Protein AF-A0A7S1MW41-F1 (afdb_monomer_lite)

Sequence (234 aa):
ADAANNILYVETGTGRAFKRKRKDKDGEKAMPTERVSDTERNLKSSLDLMASLTASSFIFCQGMLGGISLLLFYLQVDQDDRAFMRSYSPIAARGQKAFVFLSTVSMVAAFDKWSKDQMAGWHLRGGYLQVLDMGIILMYTLCFIFTLMCVPLEDVMHSSHLRVREWYRWELSDDFQARYATWSVFHALRCVFGILGWVLSAWETRNYLHNAPNKPLHDVYEKLFGKGVEKEAP

Structure (mmCIF, N/CA/C/O backbone):
data_AF-A0A7S1MW41-F1
#
_entry.id   AF-A0A7S1MW41-F1
#
loop_
_atom_site.group_PDB
_atom_site.id
_atom_site.type_symbol
_atom_site.label_atom_id
_atom_site.label_alt_id
_atom_site.label_comp_id
_atom_site.label_asym_id
_atom_site.label_entity_id
_atom_site.label_seq_id
_atom_site.pdbx_PDB_ins_code
_atom_site.Cartn_x
_atom_site.Cartn_y
_atom_site.Cartn_z
_atom_site.occupancy
_atom_site.B_iso_or_equiv
_atom_site.auth_seq_id
_atom_site.auth_comp_id
_atom_site.auth_asym_id
_atom_site.auth_atom_id
_atom_site.pdbx_PDB_model_num
ATOM 1 N N . ALA A 1 1 ? 31.819 -4.782 -61.985 1.00 43.84 1 ALA A N 1
ATOM 2 C CA . ALA A 1 1 ? 32.649 -5.791 -61.300 1.00 43.84 1 ALA A CA 1
ATOM 3 C C . ALA A 1 1 ? 32.313 -5.684 -59.825 1.00 43.84 1 ALA A C 1
ATOM 5 O O . ALA A 1 1 ? 32.871 -4.844 -59.131 1.00 43.84 1 ALA A O 1
ATOM 6 N N . ASP A 1 2 ? 31.294 -6.434 -59.412 1.00 43.41 2 ASP A N 1
ATOM 7 C CA . ASP A 1 2 ? 30.676 -6.325 -58.093 1.00 43.41 2 ASP A CA 1
ATOM 8 C C . ASP A 1 2 ? 31.525 -7.049 -57.050 1.00 43.41 2 ASP A C 1
ATOM 10 O O . ASP A 1 2 ? 31.732 -8.262 -57.120 1.00 43.41 2 ASP A O 1
ATOM 14 N N . ALA A 1 3 ? 32.043 -6.290 -56.085 1.00 45.84 3 ALA A N 1
ATOM 15 C CA . ALA A 1 3 ? 32.756 -6.837 -54.945 1.00 45.84 3 ALA A CA 1
ATOM 16 C C . ALA A 1 3 ? 31.746 -7.476 -53.981 1.00 45.84 3 ALA A C 1
ATOM 18 O O . ALA A 1 3 ? 31.045 -6.799 -53.228 1.00 45.84 3 ALA A O 1
ATOM 19 N N . ALA A 1 4 ? 31.660 -8.804 -54.027 1.00 47.50 4 ALA A N 1
ATOM 20 C CA . ALA A 1 4 ? 30.877 -9.606 -53.101 1.00 47.50 4 ALA A CA 1
ATOM 21 C C . ALA A 1 4 ? 31.377 -9.407 -51.656 1.00 47.50 4 ALA A C 1
ATOM 23 O O . ALA A 1 4 ? 32.493 -9.794 -51.302 1.00 47.50 4 ALA A O 1
ATOM 24 N N . ASN A 1 5 ? 30.530 -8.817 -50.809 1.00 46.19 5 ASN A N 1
ATOM 25 C CA . ASN A 1 5 ? 30.753 -8.708 -49.369 1.00 46.19 5 ASN A CA 1
ATOM 26 C C . ASN A 1 5 ? 30.671 -10.101 -48.721 1.00 46.19 5 ASN A C 1
ATOM 28 O O . ASN A 1 5 ? 29.596 -10.575 -48.354 1.00 46.19 5 ASN A O 1
ATOM 32 N N . ASN A 1 6 ? 31.819 -10.760 -48.568 1.00 43.44 6 ASN A N 1
ATOM 33 C CA . ASN A 1 6 ? 31.929 -12.035 -47.864 1.00 43.44 6 ASN A CA 1
ATOM 34 C C . ASN A 1 6 ? 31.758 -11.831 -46.352 1.00 43.44 6 ASN A C 1
ATOM 36 O O . ASN A 1 6 ? 32.688 -11.450 -45.640 1.00 43.44 6 ASN A O 1
ATOM 40 N N . ILE A 1 7 ? 30.558 -12.113 -45.847 1.00 50.09 7 ILE A N 1
ATOM 41 C CA . ILE A 1 7 ? 30.275 -12.173 -44.410 1.00 50.09 7 ILE A CA 1
ATOM 42 C C . ILE A 1 7 ? 30.656 -13.574 -43.920 1.00 50.09 7 ILE A C 1
ATOM 44 O O . ILE A 1 7 ? 29.939 -14.541 -44.162 1.00 50.09 7 ILE A O 1
ATOM 48 N N . LEU A 1 8 ? 31.796 -13.687 -43.235 1.00 48.56 8 LEU A N 1
ATOM 49 C CA . LEU A 1 8 ? 32.256 -14.948 -42.654 1.00 48.56 8 LEU A CA 1
ATOM 50 C C . LEU A 1 8 ? 31.623 -15.145 -41.267 1.00 48.56 8 LEU A C 1
ATOM 52 O O . LEU A 1 8 ? 31.863 -14.358 -40.349 1.00 48.56 8 LEU A O 1
ATOM 56 N N . TYR A 1 9 ? 30.829 -16.200 -41.103 1.00 44.34 9 TYR A N 1
ATOM 57 C CA . TYR A 1 9 ? 30.323 -16.628 -39.799 1.00 44.34 9 TYR A CA 1
ATOM 58 C C . TYR A 1 9 ? 31.307 -17.639 -39.207 1.00 44.34 9 TYR A C 1
ATOM 60 O O . TYR A 1 9 ? 31.596 -18.657 -39.827 1.00 44.34 9 TYR A O 1
ATOM 68 N N . VAL A 1 10 ? 31.854 -17.338 -38.027 1.00 50.22 10 VAL A N 1
ATOM 69 C CA . VAL A 1 10 ? 32.764 -18.238 -37.305 1.00 50.22 10 VAL A CA 1
ATOM 70 C C . VAL A 1 10 ? 32.006 -18.838 -36.132 1.00 50.22 10 VAL A C 1
ATOM 72 O O . VAL A 1 10 ? 31.523 -18.115 -35.260 1.00 50.22 10 VAL A O 1
ATOM 75 N N . GLU A 1 11 ? 31.904 -20.160 -36.127 1.00 44.50 11 GLU A N 1
ATOM 76 C CA . GLU A 1 11 ? 31.282 -20.932 -35.062 1.00 44.50 11 GLU A CA 1
ATOM 77 C C . GLU A 1 11 ? 32.343 -21.248 -33.998 1.00 44.50 11 GLU A C 1
ATOM 79 O O . GLU A 1 11 ? 33.267 -22.028 -34.220 1.00 44.50 11 GLU A O 1
ATOM 84 N N . THR A 1 12 ? 32.271 -20.597 -32.838 1.00 50.03 12 THR A N 1
ATOM 85 C CA . THR A 1 12 ? 33.074 -20.996 -31.674 1.00 50.03 12 THR A CA 1
ATOM 86 C C . THR A 1 12 ? 32.340 -22.115 -30.944 1.00 50.03 12 THR A C 1
ATOM 88 O O . THR A 1 12 ? 31.276 -21.884 -30.372 1.00 50.03 12 THR A O 1
ATOM 91 N N . GLY A 1 13 ? 32.909 -23.323 -30.995 1.00 43.69 13 GLY A N 1
ATOM 92 C CA . GLY A 1 13 ? 32.331 -24.601 -30.554 1.00 43.69 13 GLY A CA 1
ATOM 93 C C . GLY A 1 13 ? 32.089 -24.780 -29.050 1.00 43.69 13 GLY A C 1
ATOM 94 O O . GLY A 1 13 ? 32.385 -25.836 -28.505 1.00 43.69 13 GLY A O 1
ATOM 95 N N . THR A 1 14 ? 31.533 -23.784 -28.362 1.00 48.31 14 THR A N 1
ATOM 96 C CA . THR A 1 14 ? 31.099 -23.894 -26.961 1.00 48.31 14 THR A CA 1
ATOM 97 C C . THR A 1 14 ? 29.747 -23.217 -26.734 1.00 48.31 14 THR A C 1
ATOM 99 O O . THR A 1 14 ? 29.608 -22.337 -25.894 1.00 48.31 14 THR A O 1
ATOM 102 N N . GLY A 1 15 ? 28.722 -23.626 -27.491 1.00 52.31 15 GLY A N 1
ATOM 103 C CA . GLY A 1 15 ? 27.304 -23.551 -27.092 1.00 52.31 15 GLY A CA 1
ATOM 104 C C . GLY A 1 15 ? 26.726 -22.201 -26.633 1.00 52.31 15 GLY A C 1
ATOM 105 O O . GLY A 1 15 ? 25.650 -22.186 -26.037 1.00 52.31 15 GLY A O 1
ATOM 106 N N . ARG A 1 16 ? 27.393 -21.063 -26.859 1.00 49.12 16 ARG A N 1
ATOM 107 C CA . ARG A 1 16 ? 26.919 -19.735 -26.448 1.00 49.12 16 ARG A CA 1
ATOM 108 C C . ARG A 1 16 ? 27.241 -18.687 -27.514 1.00 49.12 16 ARG A C 1
ATOM 110 O O . ARG A 1 16 ? 28.391 -18.315 -27.693 1.00 49.12 16 ARG A O 1
ATOM 117 N N . ALA A 1 17 ? 26.165 -18.210 -28.147 1.00 48.75 17 ALA A N 1
ATOM 118 C CA . ALA A 1 17 ? 26.004 -16.995 -28.954 1.00 48.75 17 ALA A CA 1
ATOM 119 C C . ALA A 1 17 ? 26.993 -16.742 -30.118 1.00 48.75 17 ALA A C 1
ATOM 121 O O . ALA A 1 17 ? 28.182 -16.498 -29.934 1.00 48.75 17 ALA A O 1
ATOM 122 N N . PHE A 1 18 ? 26.440 -16.657 -31.334 1.00 48.50 18 PHE A N 1
ATOM 123 C CA . PHE A 1 18 ? 27.131 -16.192 -32.539 1.00 48.50 18 PHE A CA 1
ATOM 124 C C . PHE A 1 18 ? 27.652 -14.756 -32.360 1.00 48.50 18 PHE A C 1
ATOM 126 O O . PHE A 1 18 ? 26.870 -13.806 -32.300 1.00 48.50 18 PHE A O 1
ATOM 133 N N . LYS A 1 19 ? 28.978 -14.570 -32.322 1.00 52.62 19 LYS A N 1
ATOM 134 C CA . LYS A 1 19 ? 29.601 -13.241 -32.420 1.00 52.62 19 LYS A CA 1
ATOM 135 C C . LYS A 1 19 ? 29.971 -12.949 -33.871 1.00 52.62 19 LYS A C 1
ATOM 137 O O . LYS A 1 19 ? 30.900 -13.528 -34.426 1.00 52.62 19 LYS A O 1
ATOM 142 N N . ARG A 1 20 ? 29.249 -12.007 -34.478 1.00 48.91 20 ARG A N 1
ATOM 143 C CA . ARG A 1 20 ? 29.525 -11.484 -35.821 1.00 48.91 20 ARG A CA 1
ATOM 144 C C . ARG A 1 20 ? 30.810 -10.645 -35.765 1.00 48.91 20 ARG A C 1
ATOM 146 O O . ARG A 1 20 ? 30.793 -9.543 -35.227 1.00 48.91 20 ARG A O 1
ATOM 153 N N . LYS A 1 21 ? 31.932 -11.150 -36.286 1.00 47.41 21 LYS A N 1
ATOM 154 C CA . LYS A 1 21 ? 33.141 -10.337 -36.507 1.00 47.41 21 LYS A CA 1
ATOM 155 C C . LYS A 1 21 ? 33.136 -9.829 -37.945 1.00 47.41 21 LYS A C 1
ATOM 157 O O . LYS A 1 21 ? 33.365 -10.602 -38.871 1.00 47.41 21 LYS A O 1
ATOM 162 N N . ARG A 1 22 ? 32.879 -8.533 -38.129 1.00 48.97 22 ARG A N 1
ATOM 163 C CA . ARG A 1 22 ? 33.129 -7.849 -39.403 1.00 48.97 22 ARG A CA 1
ATOM 164 C C . ARG A 1 22 ? 34.642 -7.673 -39.530 1.00 48.97 22 ARG A C 1
ATOM 166 O O . ARG A 1 22 ? 35.272 -7.120 -38.633 1.00 48.97 22 ARG A O 1
ATOM 173 N N . LYS A 1 23 ? 35.234 -8.246 -40.576 1.00 48.12 23 LYS A N 1
ATOM 174 C CA . LYS A 1 23 ? 36.657 -8.092 -40.878 1.00 48.12 23 LYS A CA 1
ATOM 175 C C . LYS A 1 23 ? 36.774 -6.961 -41.890 1.00 48.12 23 LYS A C 1
ATOM 177 O O . LYS A 1 23 ? 36.835 -7.224 -43.086 1.00 48.12 23 LYS A O 1
ATOM 182 N N . ASP A 1 24 ? 36.747 -5.728 -41.399 1.00 51.47 24 ASP A N 1
ATOM 183 C CA . ASP A 1 24 ? 37.004 -4.560 -42.234 1.00 51.47 24 ASP A CA 1
ATOM 184 C C . ASP A 1 24 ? 38.509 -4.537 -42.529 1.00 51.47 24 ASP A C 1
ATOM 186 O O . ASP A 1 24 ? 39.349 -4.300 -41.659 1.00 51.47 24 ASP A O 1
ATOM 190 N N . LYS A 1 25 ? 38.853 -4.942 -43.753 1.00 54.59 25 LYS A N 1
ATOM 191 C CA . LYS A 1 25 ? 40.143 -4.644 -44.362 1.00 54.59 25 LYS A CA 1
ATOM 192 C C . LYS A 1 25 ? 40.008 -3.254 -44.968 1.00 54.59 25 LYS A C 1
ATOM 194 O O . LYS A 1 25 ? 39.192 -3.089 -45.865 1.00 54.59 25 LYS A O 1
ATOM 199 N N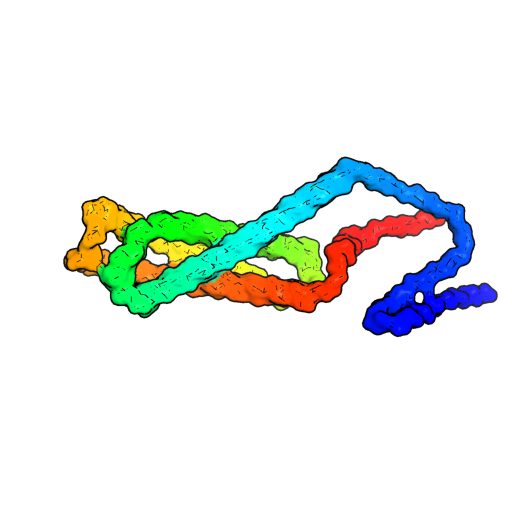 . ASP A 1 26 ? 40.801 -2.331 -44.434 1.00 50.09 26 ASP A N 1
ATOM 200 C CA . ASP A 1 26 ? 41.302 -1.090 -45.039 1.00 50.09 26 ASP A CA 1
ATOM 201 C C . ASP A 1 26 ? 40.991 0.154 -44.196 1.00 50.09 26 ASP A C 1
ATOM 203 O O . ASP A 1 26 ? 39.846 0.466 -43.890 1.00 50.09 26 ASP A O 1
ATOM 207 N N . GLY A 1 27 ? 42.052 0.896 -43.865 1.00 47.91 27 GLY A N 1
ATOM 208 C CA . GLY A 1 27 ? 41.955 2.327 -43.576 1.00 47.91 27 GLY A CA 1
ATOM 209 C C . GLY A 1 27 ? 41.675 2.716 -42.130 1.00 47.91 27 GLY A C 1
ATOM 210 O O . GLY A 1 27 ? 40.653 3.312 -41.814 1.00 47.91 27 GLY A O 1
ATOM 211 N N . GLU A 1 28 ? 42.656 2.465 -41.273 1.00 51.16 28 GLU A N 1
ATOM 212 C CA . GLU A 1 28 ? 42.841 3.053 -39.950 1.00 51.16 28 GLU A CA 1
ATOM 213 C C . GLU A 1 28 ? 42.800 4.599 -40.002 1.00 51.16 28 GLU A C 1
ATOM 215 O O . GLU A 1 28 ? 43.809 5.282 -40.152 1.00 51.16 28 GLU A O 1
ATOM 220 N N . LYS A 1 29 ? 41.606 5.177 -39.867 1.00 50.62 29 LYS A N 1
ATOM 221 C CA . LYS A 1 29 ? 41.420 6.490 -39.242 1.00 50.62 29 LYS A CA 1
ATOM 222 C C . LYS A 1 29 ? 40.634 6.247 -37.969 1.00 50.62 29 LYS A C 1
ATOM 224 O O . LYS A 1 29 ? 39.408 6.190 -37.990 1.00 50.62 29 LYS A O 1
ATOM 229 N N . ALA A 1 30 ? 41.362 6.042 -36.873 1.00 52.84 30 ALA A N 1
ATOM 230 C CA . ALA A 1 30 ? 40.794 5.994 -35.538 1.00 52.84 30 ALA A CA 1
ATOM 231 C C . ALA A 1 30 ? 39.999 7.286 -35.305 1.00 52.84 30 ALA A C 1
ATOM 233 O O . ALA A 1 30 ? 40.566 8.359 -35.096 1.00 52.84 30 ALA A O 1
ATOM 234 N N . MET A 1 31 ? 38.677 7.175 -35.423 1.00 52.72 31 MET A N 1
ATOM 235 C CA . MET A 1 31 ? 37.731 8.216 -35.057 1.00 52.72 31 MET A CA 1
ATOM 236 C C . MET A 1 31 ? 38.047 8.596 -33.602 1.00 52.72 31 MET A C 1
ATOM 238 O O . MET A 1 31 ? 38.173 7.684 -32.774 1.00 52.72 31 MET A O 1
ATOM 242 N N . PRO A 1 32 ? 38.267 9.884 -33.278 1.00 48.09 32 PRO A N 1
ATOM 243 C CA . PRO A 1 32 ? 38.619 10.278 -31.926 1.00 48.09 32 PRO A CA 1
ATOM 244 C C . PRO A 1 32 ? 37.504 9.789 -31.016 1.00 48.09 32 PRO A C 1
ATOM 246 O O . PRO A 1 32 ? 36.357 10.208 -31.141 1.00 48.09 32 PRO A O 1
ATOM 249 N N . THR A 1 33 ? 37.841 8.844 -30.143 1.00 57.72 33 THR A N 1
ATOM 250 C CA . THR A 1 33 ? 36.952 8.403 -29.080 1.00 57.72 33 THR A CA 1
ATOM 251 C C . THR A 1 33 ? 36.760 9.628 -28.206 1.00 57.72 33 THR A C 1
ATOM 253 O O . THR A 1 33 ? 37.658 10.001 -27.448 1.00 57.72 33 THR A O 1
ATOM 256 N N . GLU A 1 34 ? 35.648 10.322 -28.434 1.00 56.53 34 GLU A N 1
ATOM 257 C CA . GLU A 1 34 ? 35.230 11.499 -27.695 1.00 56.53 34 GLU A CA 1
ATOM 258 C C . GLU A 1 34 ? 35.368 11.142 -26.218 1.00 56.53 34 GLU A C 1
ATOM 260 O O . GLU A 1 34 ? 34.770 10.175 -25.733 1.00 56.53 34 GLU A O 1
ATOM 265 N N . ARG A 1 35 ? 36.306 11.811 -25.536 1.00 59.50 35 ARG A N 1
ATOM 266 C CA . ARG A 1 35 ? 36.580 11.568 -24.124 1.00 59.50 35 ARG A CA 1
ATOM 267 C C . ARG A 1 35 ? 35.352 12.051 -23.366 1.00 59.50 35 ARG A C 1
ATOM 269 O O . ARG A 1 35 ? 35.321 13.201 -22.947 1.00 59.50 35 ARG A O 1
ATOM 276 N N . VAL A 1 36 ? 34.354 11.176 -23.228 1.00 63.53 36 VAL A N 1
ATOM 277 C CA . VAL A 1 36 ? 33.249 11.327 -22.279 1.00 63.53 36 VAL A CA 1
ATOM 278 C C . VAL A 1 36 ? 33.895 11.755 -20.973 1.00 63.53 36 VAL A C 1
ATOM 280 O O . VAL A 1 36 ? 34.717 11.013 -20.422 1.00 63.53 36 VAL A O 1
ATOM 283 N N . SER A 1 37 ? 33.611 12.989 -20.569 1.00 79.19 37 SER A N 1
ATOM 284 C CA . SER A 1 37 ? 34.283 13.636 -19.450 1.00 79.19 37 SER A CA 1
ATOM 285 C C . SER A 1 37 ? 34.065 12.787 -18.199 1.00 79.19 37 SER A C 1
ATOM 287 O O . SER A 1 37 ? 32.965 12.273 -17.985 1.00 79.19 37 SER A O 1
ATOM 289 N N . ASP A 1 38 ? 35.085 12.611 -17.356 1.00 83.88 38 ASP A N 1
ATOM 290 C CA . ASP A 1 38 ? 34.958 11.823 -16.120 1.00 83.88 38 ASP A CA 1
ATOM 291 C C . ASP A 1 38 ? 33.796 12.330 -15.241 1.00 83.88 38 ASP A C 1
ATOM 293 O O . ASP A 1 38 ? 33.140 11.551 -14.548 1.00 83.88 38 ASP A O 1
ATOM 297 N N . THR A 1 39 ? 33.457 13.618 -15.358 1.00 84.69 39 THR A N 1
ATOM 298 C CA . THR A 1 39 ? 32.266 14.233 -14.760 1.00 84.69 39 THR A CA 1
ATOM 299 C C . THR A 1 39 ? 30.956 13.590 -15.231 1.00 84.69 39 THR A C 1
ATOM 301 O O . THR A 1 39 ? 30.092 13.305 -14.406 1.00 84.69 39 THR A O 1
ATOM 304 N N . GLU A 1 40 ? 30.798 13.310 -16.528 1.00 84.00 40 GLU A N 1
ATOM 305 C CA . GLU A 1 40 ? 29.590 12.681 -17.089 1.00 84.00 40 GLU A CA 1
ATOM 306 C C . GLU A 1 40 ? 29.457 11.226 -16.636 1.00 84.00 40 GLU A C 1
ATOM 308 O O . GLU A 1 40 ? 28.361 10.767 -16.308 1.00 84.00 40 GLU A O 1
ATOM 313 N N . ARG A 1 41 ? 30.581 10.504 -16.546 1.00 84.94 41 ARG A N 1
ATOM 314 C CA . ARG A 1 41 ? 30.608 9.129 -16.024 1.00 84.94 41 ARG A CA 1
ATOM 315 C C . ARG A 1 41 ? 30.216 9.079 -14.549 1.00 84.94 41 ARG A C 1
ATOM 317 O O . ARG A 1 41 ? 29.403 8.239 -14.164 1.00 84.94 41 ARG A O 1
ATOM 324 N N . ASN A 1 42 ? 30.750 9.995 -13.742 1.00 88.56 42 ASN A N 1
ATOM 325 C CA . ASN A 1 42 ? 30.436 10.091 -12.316 1.00 88.56 42 ASN A CA 1
ATOM 326 C C . ASN A 1 42 ? 28.975 10.493 -12.077 1.00 88.56 42 ASN A C 1
ATOM 328 O O . ASN A 1 42 ? 28.312 9.913 -11.213 1.00 88.56 42 ASN A O 1
ATOM 332 N N . LEU A 1 43 ? 28.452 11.438 -12.866 1.00 89.06 43 LEU A N 1
ATOM 333 C CA . LEU A 1 43 ? 27.046 11.833 -12.810 1.00 89.06 43 LEU A CA 1
ATOM 334 C C . LEU A 1 43 ? 26.127 10.660 -13.165 1.00 89.06 43 LEU A C 1
ATOM 336 O O . LEU A 1 43 ? 25.193 10.372 -12.421 1.00 89.06 43 LEU A O 1
ATOM 340 N N . LYS A 1 44 ? 26.425 9.937 -14.250 1.00 85.06 44 LYS A N 1
ATOM 341 C CA . LYS A 1 44 ? 25.649 8.766 -14.670 1.00 85.06 44 LYS A CA 1
ATOM 342 C C . LYS A 1 44 ? 25.637 7.670 -13.605 1.00 85.06 44 LYS A C 1
ATOM 344 O O . LYS A 1 44 ? 24.568 7.206 -13.232 1.00 85.06 44 LYS A O 1
ATOM 349 N N . SER A 1 45 ? 26.804 7.323 -13.060 1.00 88.06 45 SER A N 1
ATOM 350 C CA . SER A 1 45 ? 26.923 6.337 -11.977 1.00 88.06 45 SER A CA 1
ATOM 351 C C . SER A 1 45 ? 26.093 6.729 -10.748 1.00 88.06 45 SER A C 1
ATOM 353 O O . SER A 1 45 ? 25.405 5.901 -10.152 1.00 88.06 45 SER A O 1
ATOM 355 N N . SER A 1 46 ? 26.098 8.019 -10.401 1.00 89.56 46 SER A N 1
ATOM 356 C CA . SER A 1 46 ? 25.326 8.542 -9.270 1.00 89.56 46 SER A CA 1
ATOM 357 C C . SER A 1 46 ? 23.816 8.465 -9.521 1.00 89.56 46 SER A C 1
ATOM 359 O O . SER A 1 46 ? 23.063 8.078 -8.628 1.00 89.56 46 SER A O 1
ATOM 361 N N . LEU A 1 47 ? 23.367 8.790 -10.738 1.00 89.25 47 LEU A N 1
ATOM 362 C CA . LEU A 1 47 ? 21.964 8.667 -11.143 1.00 89.25 47 LEU A CA 1
ATOM 363 C C . LEU A 1 47 ? 21.502 7.205 -11.159 1.00 89.25 47 LEU A C 1
ATOM 365 O O . LEU A 1 47 ? 20.426 6.908 -10.641 1.00 89.25 47 LEU A O 1
ATOM 369 N N . ASP A 1 48 ? 22.327 6.294 -11.675 1.00 86.62 48 ASP A N 1
ATOM 370 C CA . ASP A 1 48 ? 22.038 4.857 -11.700 1.00 86.62 48 ASP A CA 1
ATOM 371 C C . ASP A 1 48 ? 21.911 4.291 -10.275 1.00 86.62 48 ASP A C 1
ATOM 373 O O . ASP A 1 48 ? 20.993 3.518 -9.981 1.00 86.62 48 ASP A O 1
ATOM 377 N N . LEU A 1 49 ? 22.780 4.728 -9.356 1.00 88.62 49 LEU A N 1
ATOM 378 C CA . LEU A 1 49 ? 22.699 4.359 -7.944 1.00 88.62 49 LEU A CA 1
ATOM 379 C C . LEU A 1 49 ? 21.397 4.859 -7.304 1.00 88.62 49 LEU A C 1
ATOM 381 O O . LEU A 1 49 ? 20.701 4.083 -6.649 1.00 88.62 49 LEU A O 1
ATOM 385 N N . MET A 1 50 ? 21.041 6.130 -7.508 1.00 90.31 50 MET A N 1
ATOM 386 C CA . MET A 1 50 ? 19.810 6.709 -6.955 1.00 90.31 50 MET A CA 1
ATOM 387 C C . MET A 1 50 ? 18.557 6.038 -7.521 1.00 90.31 50 MET A C 1
ATOM 389 O O . MET A 1 50 ? 17.619 5.751 -6.774 1.00 90.31 50 MET A O 1
ATOM 393 N N . ALA A 1 51 ? 18.552 5.724 -8.817 1.00 87.94 51 ALA A N 1
ATOM 394 C CA . ALA A 1 51 ? 17.469 4.988 -9.457 1.00 87.94 51 ALA A CA 1
ATOM 395 C C . ALA A 1 51 ? 17.320 3.577 -8.865 1.00 87.94 51 ALA A C 1
ATOM 397 O O . ALA A 1 51 ? 16.207 3.162 -8.536 1.00 87.94 51 ALA A O 1
ATOM 398 N N . SER A 1 52 ? 18.435 2.868 -8.664 1.00 88.00 52 SER A N 1
ATOM 399 C CA . SER A 1 52 ? 18.455 1.531 -8.058 1.00 88.00 52 SER A CA 1
ATOM 400 C C . SER A 1 52 ? 17.968 1.539 -6.604 1.00 88.00 52 SER A C 1
ATOM 402 O O . SER A 1 52 ? 17.132 0.716 -6.215 1.00 88.00 52 SER A O 1
ATOM 404 N N . LEU A 1 53 ? 18.424 2.508 -5.803 1.00 91.81 53 LEU A N 1
ATOM 405 C CA . LEU A 1 53 ? 17.988 2.687 -4.415 1.00 91.81 53 LEU A CA 1
ATOM 406 C C . LEU A 1 53 ? 16.494 3.008 -4.324 1.00 91.81 53 LEU A C 1
ATOM 408 O O . LEU A 1 53 ? 15.789 2.437 -3.491 1.00 91.81 53 LEU A O 1
ATOM 412 N N . THR A 1 54 ? 16.000 3.879 -5.205 1.00 91.88 54 THR A N 1
ATOM 413 C CA . THR A 1 54 ? 14.580 4.248 -5.267 1.00 91.88 54 THR A CA 1
ATOM 414 C C . THR A 1 54 ? 13.720 3.041 -5.636 1.00 91.88 54 THR A C 1
ATOM 416 O O . THR A 1 54 ? 12.773 2.719 -4.919 1.00 91.88 54 THR A O 1
ATOM 419 N N . ALA A 1 55 ? 14.094 2.306 -6.688 1.00 90.69 55 ALA A N 1
ATOM 420 C CA . ALA A 1 55 ? 13.384 1.102 -7.118 1.00 90.69 55 ALA A CA 1
ATOM 421 C C . ALA A 1 55 ? 13.359 0.021 -6.023 1.00 90.69 55 ALA A C 1
ATOM 423 O O . ALA A 1 55 ? 12.314 -0.571 -5.751 1.00 90.69 55 ALA A O 1
ATOM 424 N N . SER A 1 56 ? 14.488 -0.195 -5.343 1.00 92.62 56 SER A N 1
ATOM 425 C CA . SER A 1 56 ? 14.584 -1.150 -4.233 1.00 92.62 56 SER A CA 1
ATOM 426 C C . SER A 1 56 ? 13.688 -0.744 -3.059 1.00 92.62 56 SER A C 1
ATOM 428 O O . SER A 1 56 ? 12.986 -1.579 -2.489 1.00 92.62 56 SER A O 1
ATOM 430 N N . SER A 1 57 ? 13.659 0.551 -2.734 1.00 95.06 57 SER A N 1
ATOM 431 C CA . SER A 1 57 ? 12.820 1.103 -1.663 1.00 95.06 57 SER A CA 1
ATOM 432 C C . SER A 1 57 ? 11.328 0.959 -1.970 1.00 95.06 57 SER A C 1
ATOM 434 O O . SER A 1 57 ? 10.542 0.630 -1.083 1.00 95.06 57 SER A O 1
ATOM 436 N N . PHE A 1 58 ? 10.934 1.152 -3.230 1.00 96.25 58 PHE A N 1
ATOM 437 C CA . PHE A 1 58 ? 9.560 0.963 -3.690 1.00 96.25 58 PHE A CA 1
ATOM 438 C C . PHE A 1 58 ? 9.097 -0.488 -3.574 1.00 96.25 58 PHE A C 1
ATOM 440 O O . PHE A 1 58 ? 8.054 -0.743 -2.971 1.00 96.25 58 PHE A O 1
ATOM 447 N N . ILE A 1 59 ? 9.894 -1.440 -4.069 1.00 95.00 59 ILE A N 1
ATOM 448 C CA . ILE A 1 59 ? 9.589 -2.875 -3.959 1.00 95.00 59 ILE A CA 1
ATOM 449 C C . ILE A 1 59 ? 9.497 -3.288 -2.484 1.00 95.00 59 ILE A C 1
ATOM 451 O O . ILE A 1 59 ? 8.581 -4.014 -2.095 1.00 95.00 59 ILE A O 1
ATOM 455 N N . PHE A 1 60 ? 10.407 -2.785 -1.645 1.00 97.31 60 PHE A N 1
ATOM 456 C CA . PHE A 1 60 ? 10.383 -3.036 -0.207 1.00 97.31 60 PHE A CA 1
ATOM 457 C C . PHE A 1 60 ? 9.098 -2.515 0.454 1.00 97.31 60 PHE A C 1
ATOM 459 O O . PHE A 1 60 ? 8.448 -3.256 1.191 1.00 97.31 60 PHE A O 1
ATOM 466 N N . CYS A 1 61 ? 8.685 -1.277 0.162 1.00 98.06 61 CYS A N 1
ATOM 467 C CA . CYS A 1 61 ? 7.464 -0.696 0.730 1.00 98.06 61 CYS A CA 1
ATOM 468 C C . CYS A 1 61 ? 6.198 -1.436 0.278 1.00 98.06 61 CYS A C 1
ATOM 470 O O . CYS A 1 61 ? 5.324 -1.698 1.104 1.00 98.06 61 CYS A O 1
ATOM 472 N N . GLN A 1 62 ? 6.122 -1.821 -0.999 1.00 97.69 62 GLN A N 1
ATOM 473 C CA . GLN A 1 62 ? 5.017 -2.615 -1.544 1.00 97.69 62 GLN A CA 1
ATOM 474 C C . GLN A 1 62 ? 4.924 -3.993 -0.875 1.00 97.69 62 GLN A C 1
ATOM 476 O O . GLN A 1 62 ? 3.836 -4.421 -0.487 1.00 97.69 62 GLN A O 1
ATOM 481 N N . GLY A 1 63 ? 6.065 -4.666 -0.686 1.00 98.12 63 GLY A N 1
ATOM 482 C CA . GLY A 1 63 ? 6.138 -5.938 0.034 1.00 98.12 63 GLY A CA 1
ATOM 483 C C . GLY A 1 63 ? 5.744 -5.813 1.504 1.00 98.12 63 GLY A C 1
ATOM 484 O O . GLY A 1 63 ? 4.969 -6.622 2.009 1.00 98.12 63 GLY A O 1
ATOM 485 N N . MET A 1 64 ? 6.218 -4.768 2.184 1.00 98.44 64 MET A N 1
ATOM 486 C CA . MET A 1 64 ? 5.880 -4.505 3.582 1.00 98.44 64 MET A CA 1
ATOM 487 C C . MET A 1 64 ? 4.389 -4.191 3.762 1.00 98.44 64 MET A C 1
ATOM 489 O O . MET A 1 64 ? 3.770 -4.711 4.688 1.00 98.44 64 MET A O 1
ATOM 493 N N . LEU A 1 65 ? 3.786 -3.412 2.856 1.00 98.44 65 LEU A N 1
ATOM 494 C CA . LEU A 1 65 ? 2.342 -3.162 2.848 1.00 98.44 65 LEU A CA 1
ATOM 495 C C . LEU A 1 65 ? 1.547 -4.459 2.673 1.00 98.44 65 LEU A C 1
ATOM 497 O O . LEU A 1 65 ? 0.601 -4.694 3.426 1.00 98.44 65 LEU A O 1
ATOM 501 N N . GLY A 1 66 ? 1.938 -5.304 1.714 1.00 98.38 66 GLY A N 1
ATOM 502 C CA . GLY A 1 66 ? 1.308 -6.604 1.479 1.00 98.38 66 GLY A CA 1
ATOM 503 C C . GLY A 1 66 ? 1.402 -7.521 2.700 1.00 98.38 66 GLY A C 1
ATOM 504 O O . GLY A 1 66 ? 0.398 -8.091 3.123 1.00 98.38 66 GLY A O 1
ATOM 505 N N . GLY A 1 67 ? 2.579 -7.597 3.328 1.00 98.19 67 GLY A N 1
ATOM 506 C CA . GLY A 1 67 ? 2.806 -8.399 4.531 1.00 98.19 67 GLY A CA 1
ATOM 507 C C . GLY A 1 67 ? 1.986 -7.933 5.738 1.00 98.19 67 GLY A C 1
ATOM 508 O O . GLY A 1 67 ? 1.341 -8.750 6.393 1.00 98.19 67 GLY A O 1
ATOM 509 N N . ILE A 1 68 ? 1.950 -6.624 6.011 1.00 97.94 68 ILE A N 1
ATOM 510 C CA . ILE A 1 68 ? 1.123 -6.070 7.095 1.00 97.94 68 ILE A CA 1
ATOM 511 C C . ILE A 1 68 ? -0.369 -6.284 6.794 1.00 97.94 68 ILE A C 1
ATOM 513 O O . ILE A 1 68 ? -1.124 -6.643 7.696 1.00 97.94 68 ILE A O 1
A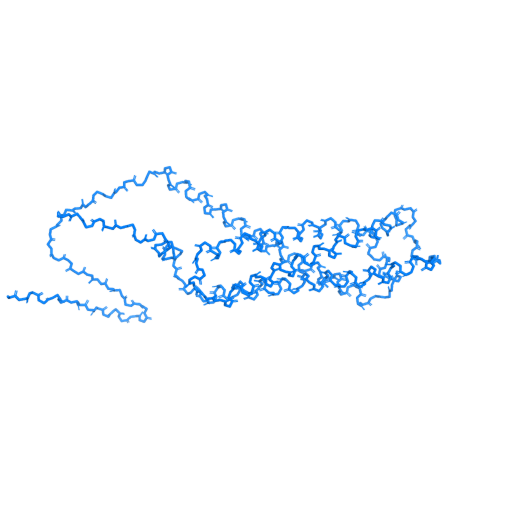TOM 517 N N . SER A 1 69 ? -0.794 -6.109 5.539 1.00 98.25 69 SER A N 1
ATOM 518 C CA . SER A 1 69 ? -2.179 -6.359 5.113 1.00 98.25 69 SER A CA 1
ATOM 519 C C . SER A 1 69 ? -2.589 -7.810 5.349 1.00 98.25 69 SER A C 1
ATOM 521 O O . SER A 1 69 ? -3.660 -8.057 5.893 1.00 98.25 69 SER A O 1
ATOM 523 N N . LEU A 1 70 ? -1.722 -8.767 5.009 1.00 98.12 70 LEU A N 1
ATOM 524 C CA . LEU A 1 70 ? -1.963 -10.188 5.251 1.00 98.12 70 LEU A CA 1
ATOM 525 C C . LEU A 1 70 ? -2.063 -10.506 6.747 1.00 98.12 70 LEU A C 1
ATOM 527 O O . LEU A 1 70 ? -2.980 -11.212 7.159 1.00 98.12 70 LEU A O 1
ATOM 531 N N . LEU A 1 71 ? -1.156 -9.958 7.562 1.00 97.19 71 LEU A N 1
ATOM 532 C CA . LEU A 1 71 ? -1.166 -10.152 9.012 1.00 97.19 71 LEU A CA 1
ATOM 533 C C . LEU A 1 71 ? -2.449 -9.605 9.653 1.00 97.19 71 LEU A C 1
ATOM 535 O O . LEU A 1 71 ? -3.063 -10.288 10.467 1.00 97.19 71 LEU A O 1
ATOM 539 N N . LEU A 1 72 ? -2.862 -8.385 9.298 1.00 96.56 72 LEU A N 1
ATOM 540 C CA . LEU A 1 72 ? -4.075 -7.785 9.857 1.00 96.56 72 LEU A CA 1
ATOM 541 C C . LEU A 1 72 ? -5.348 -8.468 9.362 1.00 96.56 72 LEU A C 1
ATOM 543 O O . LEU A 1 72 ? -6.269 -8.656 10.151 1.00 96.56 72 LEU A O 1
ATOM 547 N N . PHE A 1 73 ? -5.380 -8.890 8.097 1.00 97.56 73 PHE A N 1
ATOM 548 C CA . PHE A 1 73 ? -6.488 -9.676 7.566 1.00 97.56 73 PHE A CA 1
ATOM 549 C C . PHE A 1 73 ? -6.631 -11.006 8.308 1.00 97.56 73 PHE A C 1
ATOM 551 O O . PHE A 1 73 ? -7.729 -11.363 8.722 1.00 97.56 73 PHE A O 1
ATOM 558 N N . TYR A 1 74 ? -5.516 -11.705 8.542 1.00 96.88 74 TYR A N 1
ATOM 559 C CA . TYR A 1 74 ? -5.505 -12.924 9.347 1.00 96.88 74 TYR A CA 1
ATOM 560 C C . TYR A 1 74 ? -6.039 -12.668 10.763 1.00 96.88 74 TYR A C 1
ATOM 562 O O . TYR A 1 74 ? -6.931 -13.379 11.211 1.00 96.88 74 TYR A O 1
ATOM 570 N N . LEU A 1 75 ? -5.556 -11.619 11.440 1.00 95.56 75 LEU A N 1
ATOM 571 C CA . LEU A 1 75 ? -6.026 -11.266 12.784 1.00 95.56 75 LEU A CA 1
ATOM 572 C C . LEU A 1 75 ? -7.525 -10.948 12.827 1.00 95.56 75 LEU A C 1
ATOM 574 O O . LEU A 1 75 ? -8.176 -11.287 13.809 1.00 95.56 75 LEU A O 1
ATOM 578 N N . GLN A 1 76 ? -8.064 -10.298 11.794 1.00 95.06 76 GLN A N 1
ATOM 579 C CA . GLN A 1 76 ? -9.489 -9.979 11.704 1.00 95.06 76 GLN A CA 1
ATOM 580 C C . GLN A 1 76 ? -10.352 -11.226 11.477 1.00 95.06 76 GLN A C 1
ATOM 582 O O . GLN A 1 76 ? -11.450 -11.301 12.013 1.00 95.06 76 GLN A O 1
ATOM 587 N N . VAL A 1 77 ? -9.881 -12.187 10.678 1.00 95.25 77 VAL A N 1
ATOM 588 C CA . VAL A 1 77 ? -10.640 -13.408 10.354 1.00 95.25 77 VAL A CA 1
ATOM 589 C C . VAL A 1 77 ? -10.597 -14.436 11.490 1.00 95.25 77 VAL A C 1
ATOM 591 O O . VAL A 1 77 ? -11.565 -15.163 11.685 1.00 95.25 77 VAL A O 1
ATOM 594 N N . ASP A 1 78 ? -9.487 -14.513 12.224 1.00 94.69 78 ASP A N 1
ATOM 595 C CA . ASP A 1 78 ? -9.245 -15.543 13.247 1.00 94.69 78 ASP A CA 1
ATOM 596 C C . ASP A 1 78 ? -9.863 -15.215 14.620 1.00 94.69 78 ASP A C 1
ATOM 598 O O . ASP A 1 78 ? -10.021 -16.100 15.458 1.00 94.69 78 ASP A O 1
ATOM 602 N N . GLN A 1 79 ? -10.197 -13.948 14.891 1.00 94.19 79 GLN A N 1
ATOM 603 C CA . GLN A 1 79 ? -10.583 -13.488 16.230 1.00 94.19 79 GLN A CA 1
ATOM 604 C C . GLN A 1 79 ? -12.011 -12.949 16.285 1.00 94.19 79 GLN A C 1
ATOM 606 O O . GLN A 1 79 ? -12.435 -12.200 15.412 1.00 94.19 79 GLN A O 1
ATOM 611 N N . ASP A 1 80 ? -12.707 -13.233 17.390 1.00 95.00 80 ASP A N 1
ATOM 612 C CA . ASP A 1 80 ? -13.955 -12.547 17.737 1.00 95.00 80 ASP A CA 1
ATOM 613 C C . ASP A 1 80 ? -13.731 -11.031 17.837 1.00 95.00 80 ASP A C 1
ATOM 615 O O . ASP A 1 80 ? -12.688 -10.589 18.328 1.00 95.00 80 ASP A O 1
ATOM 619 N N . ASP A 1 81 ? -14.745 -10.228 17.509 1.00 94.25 81 ASP A N 1
ATOM 620 C CA . ASP A 1 81 ? -14.677 -8.758 17.504 1.00 94.25 81 ASP A CA 1
ATOM 621 C C . ASP A 1 81 ? -14.031 -8.166 18.770 1.00 94.25 81 ASP A C 1
ATOM 623 O O . ASP A 1 81 ? -13.192 -7.265 18.708 1.00 94.25 81 ASP A O 1
ATOM 627 N N . ARG A 1 82 ? -14.372 -8.696 19.954 1.00 94.88 82 ARG A N 1
ATOM 628 C CA . ARG A 1 82 ? -13.802 -8.235 21.236 1.00 94.88 82 ARG A CA 1
ATOM 629 C C . ARG A 1 82 ? -12.332 -8.622 21.402 1.00 94.88 82 ARG A C 1
ATOM 631 O O . ARG A 1 82 ? -11.549 -7.832 21.936 1.00 94.88 82 ARG A O 1
ATOM 638 N N . ALA A 1 83 ? -11.956 -9.826 20.978 1.00 95.69 83 ALA A N 1
ATOM 639 C CA . ALA A 1 83 ? -10.573 -10.293 21.019 1.00 95.69 83 ALA A CA 1
ATOM 640 C C . ALA A 1 83 ? -9.710 -9.516 20.014 1.00 95.69 83 ALA A C 1
ATOM 642 O O . ALA A 1 83 ? -8.623 -9.050 20.368 1.00 95.69 83 ALA A O 1
ATOM 643 N N . PHE A 1 84 ? -10.251 -9.266 18.821 1.00 96.00 84 PHE A N 1
ATOM 644 C CA . PHE A 1 84 ? -9.641 -8.407 17.822 1.00 96.00 84 PHE A CA 1
ATOM 645 C C . PHE A 1 84 ? -9.443 -6.987 18.362 1.00 96.00 84 PHE A C 1
ATOM 647 O O . PHE A 1 84 ? -8.325 -6.475 18.343 1.00 96.00 84 PHE A O 1
ATOM 654 N N . MET A 1 85 ? -10.483 -6.355 18.922 1.00 95.94 85 MET A N 1
ATOM 655 C CA . MET A 1 85 ? -10.385 -5.009 19.500 1.00 95.94 85 MET A CA 1
ATOM 656 C C . MET A 1 85 ? -9.316 -4.937 20.594 1.00 95.94 85 MET A C 1
ATOM 658 O O . MET A 1 85 ? -8.537 -3.983 20.625 1.00 95.94 85 MET A O 1
ATOM 662 N N . ARG A 1 86 ? -9.215 -5.953 21.459 1.00 96.56 86 ARG A N 1
ATOM 663 C CA . ARG A 1 86 ? -8.162 -6.035 22.482 1.00 96.56 86 ARG A CA 1
ATOM 664 C C . ARG A 1 86 ? -6.761 -6.003 21.865 1.00 96.56 86 ARG A C 1
ATOM 666 O O . ARG A 1 86 ? -5.898 -5.284 22.370 1.00 96.56 86 ARG A O 1
ATOM 673 N N . SER A 1 87 ? -6.541 -6.782 20.810 1.00 96.50 87 SER A N 1
ATOM 674 C CA . SER A 1 87 ? -5.243 -6.920 20.141 1.00 96.50 87 SER A CA 1
ATOM 675 C C . SER A 1 87 ? -4.909 -5.707 19.260 1.00 96.50 87 SER A C 1
ATOM 677 O O . SER A 1 87 ? -3.767 -5.251 19.238 1.00 96.50 87 SER A O 1
ATOM 679 N N . TYR A 1 88 ? -5.906 -5.148 18.569 1.00 97.00 88 TYR A N 1
ATOM 680 C CA . TYR A 1 88 ? -5.738 -4.106 17.555 1.00 97.00 88 TYR A CA 1
ATOM 681 C C . TYR A 1 88 ? -5.684 -2.683 18.123 1.00 97.00 88 TYR A C 1
ATOM 683 O O . TYR A 1 88 ? -4.857 -1.877 17.700 1.00 97.00 88 TYR A O 1
ATOM 691 N N . SER A 1 89 ? -6.506 -2.353 19.124 1.00 97.12 89 SER A N 1
ATOM 692 C CA . SER A 1 89 ? -6.573 -0.994 19.697 1.00 97.12 89 SER A CA 1
ATOM 693 C C . SER A 1 89 ? -5.231 -0.365 20.118 1.00 97.12 89 SER A C 1
ATOM 695 O O . SER A 1 89 ? -5.020 0.819 19.828 1.00 97.12 89 SER A O 1
ATOM 697 N N . PRO A 1 90 ? -4.294 -1.081 20.785 1.00 97.38 90 PRO A N 1
ATOM 698 C CA . PRO A 1 90 ? -3.006 -0.490 21.166 1.00 97.38 90 PRO A CA 1
ATOM 699 C C . PRO A 1 90 ? -2.144 -0.101 19.960 1.00 97.38 90 PRO A C 1
ATOM 701 O O . PRO A 1 90 ? -1.334 0.824 20.054 1.00 97.38 90 PRO A O 1
ATOM 704 N N . ILE A 1 91 ? -2.310 -0.797 18.833 1.00 97.19 91 ILE A N 1
ATOM 705 C CA . ILE A 1 91 ? -1.524 -0.584 17.617 1.00 97.19 91 ILE A CA 1
ATOM 706 C C . ILE A 1 91 ? -2.254 0.248 16.563 1.00 97.19 91 ILE A C 1
ATOM 708 O O . ILE A 1 91 ? -1.580 0.731 15.660 1.00 97.19 91 ILE A O 1
ATOM 712 N N . ALA A 1 92 ? -3.565 0.479 16.692 1.00 96.94 92 ALA A N 1
ATOM 713 C CA . ALA A 1 92 ? -4.407 1.124 15.680 1.00 96.94 92 ALA A CA 1
ATOM 714 C C . ALA A 1 92 ? -3.793 2.417 15.113 1.00 96.94 92 ALA A C 1
ATOM 716 O O . ALA A 1 92 ? -3.508 2.478 13.922 1.00 96.94 92 ALA A O 1
ATOM 717 N N . ALA A 1 93 ? -3.440 3.395 15.955 1.00 96.25 93 ALA A N 1
ATOM 718 C CA . ALA A 1 93 ? -2.874 4.664 15.477 1.00 96.25 93 ALA A CA 1
ATOM 719 C C . ALA A 1 93 ? -1.504 4.526 14.782 1.00 96.25 93 ALA A C 1
ATOM 721 O O . ALA A 1 93 ? -1.175 5.293 13.875 1.00 96.25 93 ALA A O 1
ATOM 722 N N . ARG A 1 94 ? -0.665 3.568 15.202 1.00 97.12 94 ARG A N 1
ATOM 723 C CA . ARG A 1 94 ? 0.635 3.313 14.549 1.00 97.12 94 ARG A CA 1
ATOM 724 C C . ARG A 1 94 ? 0.443 2.543 13.247 1.00 97.12 94 ARG A C 1
ATOM 726 O O . ARG A 1 94 ? 1.073 2.885 12.250 1.00 97.12 94 ARG A O 1
ATOM 733 N N . GLY A 1 95 ? -0.446 1.552 13.262 1.00 96.00 95 GLY A N 1
ATOM 734 C CA . GLY A 1 95 ? -0.853 0.777 12.098 1.00 96.00 95 GLY A CA 1
ATOM 735 C C . GLY A 1 95 ? -1.413 1.686 11.014 1.00 96.00 95 GLY A C 1
ATOM 736 O O . GLY A 1 95 ? -0.920 1.661 9.896 1.00 96.00 95 GLY A O 1
ATOM 737 N N . GLN A 1 96 ? -2.339 2.574 11.361 1.00 96.56 96 GLN A N 1
ATOM 738 C CA . GLN A 1 96 ? -2.917 3.563 10.456 1.00 96.56 96 GLN A CA 1
ATOM 739 C C . GLN A 1 96 ? -1.853 4.429 9.774 1.00 96.56 96 GLN A C 1
ATOM 741 O O . GLN A 1 96 ? -1.819 4.522 8.549 1.00 96.56 96 GLN A O 1
ATOM 746 N N . LYS A 1 97 ? -0.935 5.026 10.547 1.00 97.62 97 LYS A N 1
ATOM 747 C CA . LYS A 1 97 ? 0.162 5.843 9.997 1.00 97.62 97 LYS A CA 1
ATOM 748 C C . LYS A 1 97 ? 1.057 5.035 9.061 1.00 97.62 97 LYS A C 1
ATOM 750 O O . LYS A 1 97 ? 1.420 5.530 7.996 1.00 97.62 97 LYS A O 1
ATOM 755 N N . ALA A 1 98 ? 1.379 3.797 9.437 1.00 97.56 98 ALA A N 1
ATOM 756 C CA . ALA A 1 98 ? 2.149 2.894 8.592 1.00 97.56 98 ALA A CA 1
ATOM 757 C C . ALA A 1 98 ? 1.400 2.565 7.290 1.00 97.56 98 ALA A C 1
ATOM 759 O O . ALA A 1 98 ? 1.995 2.652 6.223 1.00 97.56 98 ALA A O 1
ATOM 760 N N . PHE A 1 99 ? 0.098 2.270 7.348 1.00 97.06 99 PHE A N 1
ATOM 761 C CA . PHE A 1 99 ? -0.721 2.013 6.161 1.00 97.06 99 PHE A CA 1
ATOM 762 C C . PHE A 1 99 ? -0.801 3.220 5.240 1.00 97.06 99 PHE A C 1
ATOM 764 O O . PHE A 1 99 ? -0.581 3.064 4.044 1.00 97.06 99 PHE A O 1
ATOM 771 N N . VAL A 1 100 ? -1.074 4.417 5.764 1.00 98.12 100 VAL A N 1
ATOM 772 C CA . VAL A 1 100 ? -1.134 5.645 4.955 1.00 98.12 100 VAL A CA 1
ATOM 773 C C . VAL A 1 100 ? 0.210 5.898 4.277 1.00 98.12 100 VAL A C 1
ATOM 775 O O . VAL A 1 100 ? 0.254 6.113 3.067 1.00 98.12 100 VAL A O 1
ATOM 778 N N . PHE A 1 101 ? 1.313 5.811 5.025 1.00 98.38 101 PHE A N 1
ATOM 779 C CA . PHE A 1 101 ? 2.653 6.005 4.475 1.00 98.38 101 PHE A CA 1
ATOM 780 C C . PHE A 1 101 ? 2.972 4.972 3.387 1.00 98.38 101 PHE A C 1
ATOM 782 O O . PHE A 1 101 ? 3.324 5.335 2.265 1.00 98.38 101 PHE A O 1
ATOM 789 N N . LEU A 1 102 ? 2.799 3.684 3.690 1.00 98.19 102 LEU A N 1
ATOM 790 C CA . LEU A 1 102 ? 3.163 2.603 2.780 1.00 98.19 102 LEU A CA 1
ATOM 791 C C . LEU A 1 102 ? 2.270 2.538 1.545 1.00 98.19 102 LEU A C 1
ATOM 793 O O . LEU A 1 102 ? 2.786 2.300 0.455 1.00 98.19 102 LEU A O 1
ATOM 797 N N . SER A 1 103 ? 0.964 2.772 1.679 1.00 98.19 103 SER A N 1
ATOM 798 C CA . SER A 1 103 ? 0.050 2.835 0.529 1.00 98.19 103 SER A CA 1
ATOM 799 C C . SER A 1 103 ? 0.345 4.038 -0.362 1.00 98.19 103 SER A C 1
ATOM 801 O O . SER A 1 103 ? 0.376 3.879 -1.578 1.00 98.19 103 SER A O 1
ATOM 803 N N . THR A 1 1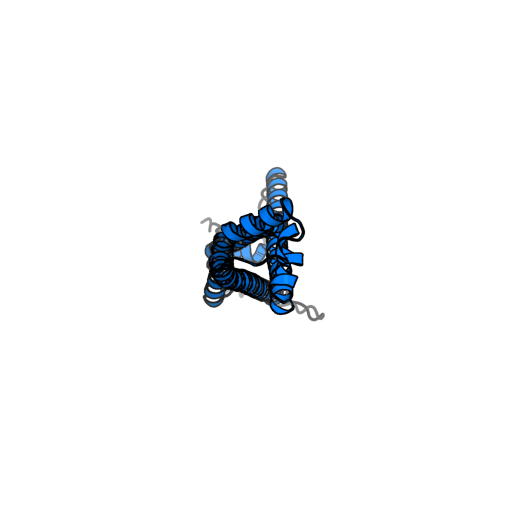04 ? 0.682 5.199 0.212 1.00 98.38 104 THR A N 1
ATOM 804 C CA . THR A 1 104 ? 1.109 6.374 -0.565 1.00 98.38 104 THR A CA 1
ATOM 805 C C . THR A 1 104 ? 2.387 6.085 -1.351 1.00 98.38 104 THR A C 1
ATOM 807 O O . THR A 1 104 ? 2.417 6.291 -2.561 1.00 98.38 104 THR A O 1
ATOM 810 N N . VAL A 1 105 ? 3.430 5.557 -0.698 1.00 98.19 105 VAL A N 1
ATOM 811 C CA . VAL A 1 105 ? 4.697 5.219 -1.373 1.00 98.19 105 VAL A CA 1
ATOM 812 C C . VAL A 1 105 ? 4.485 4.136 -2.435 1.00 98.19 105 VAL A C 1
ATOM 814 O O . VAL A 1 105 ? 5.016 4.250 -3.535 1.00 98.19 105 VAL A O 1
ATOM 817 N N . SER A 1 106 ? 3.670 3.118 -2.147 1.00 98.25 106 SER A N 1
ATOM 818 C CA . SER A 1 106 ? 3.348 2.039 -3.094 1.00 98.25 106 SER A CA 1
ATOM 819 C C . SER A 1 106 ? 2.577 2.540 -4.316 1.00 98.25 106 SER A C 1
ATOM 821 O O . SER A 1 106 ? 2.832 2.080 -5.428 1.00 98.25 106 SER A O 1
ATOM 823 N N . MET A 1 107 ? 1.670 3.499 -4.120 1.00 98.25 107 MET A N 1
ATOM 824 C CA . MET A 1 107 ? 0.930 4.154 -5.195 1.00 98.25 107 MET A CA 1
ATOM 825 C C . MET A 1 107 ? 1.856 5.027 -6.053 1.00 98.25 107 MET A C 1
ATOM 827 O O . MET A 1 107 ? 1.828 4.916 -7.275 1.00 98.25 107 MET A O 1
ATOM 831 N N . VAL A 1 108 ? 2.726 5.839 -5.438 1.00 98.25 108 VAL A N 1
ATOM 832 C CA . VAL A 1 108 ? 3.743 6.628 -6.161 1.00 98.25 108 VAL A CA 1
ATOM 833 C C . VAL A 1 108 ? 4.680 5.719 -6.954 1.00 98.25 108 VAL A C 1
ATOM 835 O O . VAL A 1 108 ? 4.972 6.014 -8.107 1.00 98.25 108 VAL A O 1
ATOM 838 N N . ALA A 1 109 ? 5.095 4.590 -6.381 1.00 97.25 109 ALA A N 1
ATOM 839 C CA . ALA A 1 109 ? 5.904 3.593 -7.072 1.00 97.25 109 ALA A CA 1
ATOM 840 C C . ALA A 1 109 ? 5.210 3.025 -8.319 1.00 97.25 109 ALA A C 1
ATOM 842 O O . ALA A 1 109 ? 5.850 2.857 -9.356 1.00 97.25 109 ALA A O 1
ATOM 843 N N . ALA A 1 110 ? 3.904 2.749 -8.234 1.00 97.19 110 ALA A N 1
ATOM 844 C CA . ALA A 1 110 ? 3.122 2.273 -9.372 1.00 97.19 110 ALA A CA 1
ATOM 845 C C . ALA A 1 110 ? 3.020 3.336 -10.482 1.00 97.19 110 ALA A C 1
ATOM 847 O O . ALA A 1 110 ? 3.176 3.012 -11.657 1.00 97.19 110 ALA A O 1
ATOM 848 N N . PHE A 1 111 ? 2.839 4.612 -10.123 1.00 97.44 111 PHE A N 1
ATOM 849 C CA . PHE A 1 111 ? 2.834 5.716 -11.091 1.00 97.44 111 PHE A CA 1
ATOM 850 C C . PHE A 1 111 ? 4.207 5.983 -11.719 1.00 97.44 111 PHE A C 1
ATOM 852 O O . PHE A 1 111 ? 4.290 6.197 -12.927 1.00 97.44 111 PHE A O 1
ATOM 859 N N . ASP A 1 112 ? 5.282 5.968 -10.925 1.00 95.38 112 ASP A N 1
ATOM 860 C CA . ASP A 1 112 ? 6.658 6.124 -11.417 1.00 95.38 112 ASP A CA 1
ATOM 861 C C . ASP A 1 112 ? 6.991 5.043 -12.448 1.00 95.38 112 ASP A C 1
ATOM 863 O O . ASP A 1 112 ? 7.532 5.328 -13.517 1.00 95.38 112 ASP A O 1
ATOM 867 N N . LYS A 1 113 ? 6.592 3.806 -12.155 1.00 92.19 113 LYS A N 1
ATOM 868 C CA . LYS A 1 113 ? 6.739 2.687 -13.073 1.00 92.19 113 LYS A CA 1
ATOM 869 C C . LYS A 1 113 ? 5.942 2.877 -14.362 1.00 92.19 113 LYS A C 1
ATOM 871 O O . LYS A 1 113 ? 6.535 2.848 -15.434 1.00 92.19 113 LYS A O 1
ATOM 876 N N . TRP A 1 114 ? 4.642 3.146 -14.254 1.00 93.94 114 TRP A N 1
ATOM 877 C CA . TRP A 1 114 ? 3.779 3.369 -15.415 1.00 93.94 114 TRP A CA 1
ATOM 878 C C . TRP A 1 114 ? 4.315 4.484 -16.324 1.00 93.94 114 TRP A C 1
ATOM 880 O O . TRP A 1 114 ? 4.339 4.335 -17.544 1.00 93.94 114 TRP A O 1
ATOM 890 N N . SER A 1 115 ? 4.827 5.571 -15.736 1.00 93.81 115 SER A N 1
ATOM 891 C CA . SER A 1 115 ? 5.482 6.658 -16.472 1.00 93.81 115 SER A CA 1
ATOM 892 C C . SER A 1 115 ? 6.715 6.167 -17.241 1.00 93.81 115 SER A C 1
ATOM 894 O O . SER A 1 115 ? 6.865 6.453 -18.430 1.00 93.81 115 SER A O 1
ATOM 896 N N . LYS A 1 116 ? 7.580 5.364 -16.607 1.00 88.81 116 LYS A N 1
ATOM 897 C CA . LYS A 1 116 ? 8.764 4.775 -17.256 1.00 88.81 116 LYS A CA 1
ATOM 898 C C . LYS A 1 116 ? 8.390 3.821 -18.392 1.00 88.81 116 LYS A C 1
ATOM 900 O O . LYS A 1 116 ? 8.998 3.897 -19.459 1.00 88.81 116 LYS A O 1
ATOM 905 N N . ASP A 1 117 ? 7.390 2.965 -18.197 1.00 88.69 117 ASP A N 1
ATOM 906 C CA . ASP A 1 117 ? 6.923 2.034 -19.230 1.00 88.69 117 ASP A CA 1
ATOM 907 C C . ASP A 1 117 ? 6.246 2.772 -20.403 1.00 88.69 117 ASP A C 1
ATOM 909 O O . ASP A 1 117 ? 6.464 2.421 -21.570 1.00 88.69 117 ASP A O 1
ATOM 913 N N . GLN A 1 118 ? 5.533 3.869 -20.119 1.00 89.44 118 GLN A N 1
ATOM 914 C CA . GLN A 1 118 ? 5.001 4.776 -21.135 1.00 89.44 118 GLN A CA 1
ATOM 915 C C . GLN A 1 118 ? 6.120 5.455 -21.938 1.00 89.44 118 GLN A C 1
ATOM 917 O O . GLN A 1 118 ? 6.057 5.480 -23.168 1.00 89.44 118 GLN A O 1
ATOM 922 N N . MET A 1 119 ? 7.159 5.977 -21.275 1.00 86.44 119 MET A N 1
ATOM 923 C CA . MET A 1 119 ? 8.322 6.582 -21.943 1.00 86.44 119 MET A CA 1
ATOM 924 C C . MET A 1 119 ? 9.105 5.563 -22.780 1.00 86.44 119 MET A C 1
ATOM 926 O O . MET A 1 119 ? 9.659 5.914 -23.819 1.00 86.44 119 MET A O 1
ATOM 930 N N . ALA A 1 120 ? 9.111 4.292 -22.373 1.00 83.56 120 ALA A N 1
ATOM 931 C CA . ALA A 1 120 ? 9.691 3.193 -23.140 1.00 83.56 120 ALA A CA 1
ATOM 932 C C . ALA A 1 120 ? 8.805 2.727 -24.318 1.00 83.56 120 ALA A C 1
ATOM 934 O O . ALA A 1 120 ? 9.116 1.721 -24.966 1.00 83.56 120 ALA A O 1
ATOM 935 N N . GLY A 1 121 ? 7.688 3.415 -24.587 1.00 82.00 121 GLY A N 1
ATOM 936 C CA . GLY A 1 121 ? 6.767 3.123 -25.687 1.00 82.00 121 GLY A CA 1
ATOM 937 C C . GLY A 1 121 ? 6.121 1.741 -25.597 1.00 82.00 121 GLY A C 1
ATOM 938 O O . GLY A 1 121 ? 5.723 1.187 -26.621 1.00 82.00 121 GLY A O 1
ATOM 939 N N . TRP A 1 122 ? 6.070 1.141 -24.400 1.00 78.25 122 TRP A N 1
ATOM 940 C CA . TRP A 1 122 ? 5.565 -0.222 -24.173 1.00 78.25 122 TRP A CA 1
ATOM 941 C C . TRP A 1 122 ? 6.261 -1.305 -25.028 1.00 78.25 122 TRP A C 1
ATOM 943 O O . TRP A 1 122 ? 5.788 -2.445 -25.134 1.00 78.25 122 TRP A O 1
ATOM 953 N N . HIS A 1 123 ? 7.407 -0.971 -25.640 1.00 60.69 123 HIS A N 1
ATOM 954 C CA . HIS A 1 123 ? 8.005 -1.704 -26.761 1.00 60.69 123 HIS A CA 1
ATOM 955 C C . HIS A 1 123 ? 8.507 -3.105 -26.402 1.00 60.69 123 HIS A C 1
ATOM 957 O O . HIS A 1 123 ? 8.769 -3.918 -27.288 1.00 60.69 123 HIS A O 1
ATOM 963 N N . LEU A 1 124 ? 8.648 -3.409 -25.112 1.00 59.53 124 LEU A N 1
ATOM 964 C CA . LEU A 1 124 ? 9.162 -4.691 -24.644 1.00 59.53 124 LEU A CA 1
ATOM 965 C C . LEU A 1 124 ? 8.073 -5.770 -24.517 1.00 59.53 124 LEU A C 1
ATOM 967 O O . LEU A 1 124 ? 8.426 -6.950 -24.537 1.00 59.53 124 LEU A O 1
ATOM 971 N N . ARG A 1 125 ? 6.783 -5.414 -24.358 1.00 61.44 125 ARG A N 1
ATOM 972 C CA . ARG A 1 125 ? 5.727 -6.383 -23.965 1.00 61.44 125 ARG A CA 1
ATOM 973 C C . ARG A 1 125 ? 4.307 -6.135 -24.491 1.00 61.44 125 ARG A C 1
ATOM 975 O O . ARG A 1 125 ? 3.456 -7.001 -24.293 1.00 61.44 125 ARG A O 1
ATOM 982 N N . GLY A 1 126 ? 4.042 -5.022 -25.179 1.00 73.69 126 GLY A N 1
ATOM 983 C CA . GLY A 1 126 ? 2.720 -4.731 -25.754 1.00 73.69 126 GLY A CA 1
ATOM 984 C C . GLY A 1 126 ? 1.644 -4.370 -24.715 1.00 73.69 126 GLY A C 1
ATOM 985 O O . GLY A 1 126 ? 1.944 -4.129 -23.548 1.00 73.69 126 GLY A O 1
ATOM 986 N N . GLY A 1 127 ? 0.375 -4.334 -25.141 1.00 82.19 127 GLY A N 1
ATOM 987 C CA . GLY A 1 127 ? -0.744 -3.792 -24.347 1.00 82.19 127 GLY A CA 1
ATOM 988 C C . GLY A 1 127 ? -1.111 -4.561 -23.069 1.00 82.19 127 GLY A C 1
ATOM 989 O O . GLY A 1 127 ? -1.770 -4.003 -22.198 1.00 82.19 127 GLY A O 1
ATOM 990 N N . TYR A 1 128 ? -0.666 -5.813 -22.905 1.00 86.56 128 TYR A N 1
ATOM 991 C CA . TYR A 1 128 ? -0.912 -6.580 -21.674 1.00 86.56 128 TYR A CA 1
ATOM 992 C C . TYR A 1 128 ? -0.259 -5.929 -20.444 1.00 86.56 128 TYR A C 1
ATOM 994 O O . TYR A 1 128 ? -0.857 -5.909 -19.370 1.00 86.56 128 TYR A O 1
ATOM 1002 N N . LEU A 1 129 ? 0.944 -5.365 -20.606 1.00 86.44 129 LEU A N 1
ATOM 1003 C CA . LEU A 1 129 ? 1.665 -4.712 -19.511 1.00 86.44 129 LEU A CA 1
ATOM 1004 C C . LEU A 1 129 ? 0.918 -3.466 -19.020 1.00 86.44 129 LEU A C 1
ATOM 1006 O O . LEU A 1 129 ? 0.744 -3.291 -17.822 1.00 86.44 129 LEU A O 1
ATOM 1010 N N . GLN A 1 130 ? 0.362 -2.688 -19.951 1.00 90.88 130 GLN A N 1
ATOM 1011 C CA . GLN A 1 130 ? -0.440 -1.507 -19.637 1.00 90.88 130 GLN A CA 1
ATOM 1012 C C . GLN A 1 130 ? -1.656 -1.851 -18.766 1.00 90.88 130 GLN A C 1
ATOM 1014 O O . GLN A 1 130 ? -1.966 -1.126 -17.823 1.00 90.88 130 GLN A O 1
ATOM 1019 N N . VAL A 1 131 ? -2.348 -2.958 -19.058 1.00 92.75 131 VAL A N 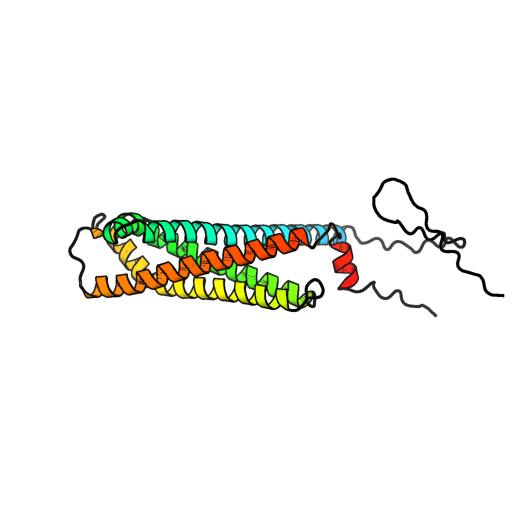1
ATOM 1020 C CA . VAL A 1 131 ? -3.490 -3.411 -18.245 1.00 92.75 131 VAL A CA 1
ATOM 1021 C C . VAL A 1 131 ? -3.034 -3.810 -16.842 1.00 92.75 131 VAL A C 1
ATOM 1023 O O . VAL A 1 131 ? -3.722 -3.508 -15.867 1.00 92.75 131 VAL A O 1
ATOM 1026 N N . LEU A 1 132 ? -1.874 -4.459 -16.733 1.00 93.81 132 LEU A N 1
ATOM 1027 C CA . LEU A 1 132 ? -1.311 -4.883 -15.455 1.00 93.81 132 LEU A CA 1
ATOM 1028 C C . LEU A 1 132 ? -0.916 -3.669 -14.595 1.00 93.81 132 LEU A C 1
ATOM 1030 O O . LEU A 1 132 ? -1.367 -3.581 -13.453 1.00 93.81 132 LEU A O 1
ATOM 1034 N N . ASP A 1 133 ? -0.190 -2.697 -15.155 1.00 94.44 133 ASP A N 1
ATOM 1035 C CA . ASP A 1 133 ? 0.188 -1.460 -14.456 1.00 94.44 133 ASP A CA 1
ATOM 1036 C C . ASP A 1 133 ? -1.034 -0.674 -13.976 1.00 94.44 133 ASP A C 1
ATOM 1038 O O . ASP A 1 133 ? -1.106 -0.266 -12.815 1.00 94.44 133 ASP A O 1
ATOM 1042 N N . MET A 1 134 ? -2.041 -0.516 -14.841 1.00 96.38 134 MET A N 1
ATOM 1043 C CA . MET A 1 134 ? -3.302 0.132 -14.468 1.00 96.38 134 MET A CA 1
ATOM 1044 C C . MET A 1 134 ? -4.021 -0.633 -13.353 1.00 96.38 134 MET A C 1
ATOM 1046 O O . MET A 1 134 ? -4.594 -0.017 -12.454 1.00 96.38 134 MET A O 1
ATOM 1050 N N . GLY A 1 135 ? -3.959 -1.967 -13.376 1.00 97.44 135 GLY A N 1
ATOM 1051 C CA . GLY A 1 135 ? -4.458 -2.819 -12.304 1.00 97.44 135 GLY A CA 1
ATOM 1052 C C . GLY A 1 135 ? -3.744 -2.557 -10.978 1.00 97.44 135 GLY A C 1
ATOM 1053 O O . GLY A 1 135 ? -4.409 -2.364 -9.964 1.00 97.44 135 GLY A O 1
ATOM 1054 N N . ILE A 1 136 ? -2.411 -2.485 -10.974 1.00 97.69 136 ILE A N 1
ATOM 1055 C CA . ILE A 1 136 ? -1.616 -2.204 -9.767 1.00 97.69 136 ILE A CA 1
ATOM 1056 C C . ILE A 1 136 ? -1.935 -0.815 -9.209 1.00 97.69 136 ILE A C 1
ATOM 1058 O O . ILE A 1 136 ? -2.178 -0.687 -8.006 1.00 97.69 136 ILE A O 1
ATOM 1062 N N . ILE A 1 137 ? -1.977 0.209 -10.071 1.00 98.25 137 ILE A N 1
ATOM 1063 C CA . ILE A 1 137 ? -2.356 1.574 -9.682 1.00 98.25 137 ILE A CA 1
ATOM 1064 C C . ILE A 1 137 ? -3.737 1.552 -9.026 1.00 98.25 137 ILE A C 1
ATOM 1066 O O . ILE A 1 137 ? -3.887 2.029 -7.903 1.00 98.25 137 ILE A O 1
ATOM 1070 N N . LEU A 1 138 ? -4.727 0.928 -9.674 1.00 98.44 138 LEU A N 1
ATOM 1071 C CA . LEU A 1 138 ? -6.088 0.834 -9.153 1.00 98.44 138 LEU A CA 1
ATOM 1072 C C . LEU A 1 138 ? -6.139 0.134 -7.787 1.00 98.44 138 LEU A C 1
ATOM 1074 O O . LEU A 1 138 ? -6.784 0.647 -6.872 1.00 98.44 138 LEU A O 1
ATOM 1078 N N . MET A 1 139 ? -5.452 -1.003 -7.621 1.00 98.50 139 MET A N 1
ATOM 1079 C CA . MET A 1 139 ? -5.420 -1.729 -6.345 1.00 98.50 139 MET A CA 1
ATOM 1080 C C . MET A 1 139 ? -4.840 -0.861 -5.218 1.00 98.50 139 MET A C 1
ATOM 1082 O O . MET A 1 139 ? -5.440 -0.772 -4.145 1.00 98.50 139 MET A O 1
ATOM 1086 N N . TYR A 1 140 ? -3.715 -0.171 -5.446 1.00 98.56 140 TYR A N 1
ATOM 1087 C CA . TYR A 1 140 ? -3.119 0.689 -4.418 1.00 98.56 140 TYR A CA 1
ATOM 1088 C C . TYR A 1 140 ? -3.930 1.962 -4.154 1.00 98.56 140 TYR A C 1
ATOM 1090 O O . TYR A 1 140 ? -4.027 2.377 -2.999 1.00 98.56 140 TYR A O 1
ATOM 1098 N N . THR A 1 141 ? -4.576 2.545 -5.167 1.00 98.62 141 THR A N 1
ATOM 1099 C CA . THR A 1 141 ? -5.500 3.673 -4.979 1.00 98.62 141 THR A CA 1
ATOM 1100 C C . THR A 1 141 ? -6.707 3.269 -4.134 1.00 98.62 141 THR A C 1
ATOM 1102 O O . THR A 1 141 ? -7.047 3.974 -3.185 1.00 98.62 141 THR A O 1
ATOM 1105 N N . LEU A 1 142 ? -7.327 2.118 -4.408 1.00 98.50 142 LEU A N 1
ATOM 1106 C CA . LEU A 1 142 ? -8.431 1.607 -3.590 1.00 98.50 142 LEU A CA 1
ATOM 1107 C C . LEU A 1 142 ? -7.969 1.300 -2.161 1.00 98.50 142 LEU A C 1
ATOM 1109 O O . LEU A 1 142 ? -8.620 1.722 -1.207 1.00 98.50 142 LEU A O 1
ATOM 1113 N N . CYS A 1 143 ? -6.812 0.650 -1.995 1.00 98.44 143 CYS A N 1
ATOM 1114 C CA . CYS A 1 143 ? -6.200 0.420 -0.684 1.00 98.44 143 CYS A CA 1
ATOM 1115 C C . CYS A 1 143 ? -6.008 1.733 0.096 1.00 98.44 143 CYS A C 1
ATOM 1117 O O . CYS A 1 143 ? -6.316 1.796 1.289 1.00 98.44 143 CYS A O 1
ATOM 1119 N N . PHE A 1 144 ? -5.525 2.789 -0.564 1.00 98.50 144 PHE A N 1
ATOM 1120 C CA . PHE A 1 144 ? -5.348 4.110 0.034 1.00 98.50 144 PHE A CA 1
ATOM 1121 C C . PHE A 1 144 ? -6.691 4.734 0.446 1.00 98.50 144 PHE A C 1
ATOM 1123 O O . PHE A 1 144 ? -6.839 5.156 1.591 1.00 98.50 144 PHE A O 1
ATOM 1130 N N . ILE A 1 145 ? -7.699 4.721 -0.433 1.00 98.50 145 ILE A N 1
ATOM 1131 C CA . ILE A 1 145 ? -9.039 5.257 -0.137 1.00 98.50 145 ILE A CA 1
ATOM 1132 C C . ILE A 1 145 ? -9.659 4.545 1.071 1.00 98.50 145 ILE A C 1
ATOM 1134 O O . ILE A 1 145 ? -10.097 5.206 2.011 1.00 98.50 145 ILE A O 1
ATOM 1138 N N . PHE A 1 146 ? -9.657 3.210 1.097 1.00 98.50 146 PHE A N 1
ATOM 1139 C CA . PHE A 1 146 ? -10.204 2.460 2.232 1.00 98.50 146 PHE A CA 1
ATOM 1140 C C . PHE A 1 146 ? -9.398 2.665 3.517 1.00 98.50 146 PHE A C 1
ATOM 1142 O O . PHE A 1 146 ? -9.977 2.671 4.602 1.00 98.50 146 PHE A O 1
ATOM 1149 N N . THR A 1 147 ? -8.087 2.906 3.412 1.00 97.94 147 THR A N 1
ATOM 1150 C CA . THR A 1 147 ? -7.270 3.316 4.563 1.00 97.94 147 THR A CA 1
ATOM 1151 C C . THR A 1 147 ? -7.771 4.642 5.138 1.00 97.94 147 THR A C 1
ATOM 1153 O O . THR A 1 147 ? -7.952 4.732 6.348 1.00 97.94 147 THR A O 1
ATOM 1156 N N . LEU A 1 148 ? -8.071 5.641 4.297 1.00 98.06 148 LEU A N 1
ATOM 1157 C CA . LEU A 1 148 ? -8.631 6.919 4.754 1.00 98.06 148 LEU A CA 1
ATOM 1158 C C . LEU A 1 148 ? -10.017 6.760 5.394 1.00 98.06 148 LEU A C 1
ATOM 1160 O O . LEU A 1 148 ? -10.299 7.399 6.404 1.00 98.06 148 LEU A O 1
ATOM 1164 N N . MET A 1 149 ? -10.859 5.873 4.857 1.00 98.25 149 MET A N 1
ATOM 1165 C CA . MET A 1 149 ? -12.186 5.590 5.424 1.00 98.25 149 MET A CA 1
ATOM 1166 C C . MET A 1 149 ? -12.117 4.910 6.800 1.00 98.25 149 MET A C 1
ATOM 1168 O O . MET A 1 149 ? -13.043 5.048 7.598 1.00 98.25 149 MET A O 1
ATOM 1172 N N . CYS A 1 150 ? -11.025 4.203 7.109 1.00 97.94 150 CYS A N 1
ATOM 1173 C CA . CYS A 1 150 ? -10.836 3.544 8.405 1.00 97.94 150 CYS A CA 1
ATOM 1174 C C . CYS A 1 150 ? -10.394 4.503 9.524 1.00 97.94 150 CYS A C 1
ATOM 1176 O O . CYS A 1 150 ? -10.649 4.214 10.695 1.00 97.94 150 CYS A O 1
ATOM 1178 N N . VAL A 1 151 ? -9.785 5.645 9.176 1.00 97.62 151 VAL A N 1
ATOM 1179 C CA . VAL A 1 151 ? -9.160 6.597 10.116 1.00 97.62 151 VAL A CA 1
ATOM 1180 C C . VAL A 1 151 ? -10.057 6.984 11.299 1.00 97.62 151 VAL A C 1
ATOM 1182 O O . VAL A 1 151 ? -9.606 6.846 12.437 1.00 97.62 151 VAL A O 1
ATOM 1185 N N . PRO A 1 152 ? -11.322 7.417 11.105 1.00 97.62 152 PRO A N 1
ATOM 1186 C CA . PRO A 1 152 ? -12.105 7.956 12.215 1.00 97.62 152 PRO A CA 1
ATOM 1187 C C . PRO A 1 152 ? -12.349 6.939 13.333 1.00 97.62 152 PRO A C 1
ATOM 1189 O O . PRO A 1 152 ? -12.307 7.297 14.509 1.00 97.62 152 PRO A O 1
ATOM 1192 N N . LEU A 1 153 ? -12.591 5.666 12.992 1.00 97.56 153 LEU A N 1
ATOM 1193 C CA . LEU A 1 153 ? -12.832 4.639 14.008 1.00 97.56 153 LEU A CA 1
ATOM 1194 C C . LEU A 1 153 ? -11.528 4.119 14.624 1.00 97.56 153 LEU A C 1
ATOM 1196 O O . LEU A 1 153 ? -11.515 3.777 15.804 1.00 97.56 153 LEU A O 1
ATOM 1200 N N . GLU A 1 154 ? -10.424 4.100 13.873 1.00 97.50 154 GLU A N 1
ATOM 1201 C CA . GLU A 1 154 ? -9.097 3.761 14.408 1.00 97.50 154 GLU A CA 1
ATOM 1202 C C . GLU A 1 154 ? -8.644 4.748 15.486 1.00 97.50 154 GLU A C 1
ATOM 1204 O O . GLU A 1 154 ? -8.173 4.321 16.546 1.00 97.50 154 GLU A O 1
ATOM 1209 N N . ASP A 1 155 ? -8.893 6.042 15.282 1.00 97.81 155 ASP A N 1
ATOM 1210 C CA . ASP A 1 155 ? -8.640 7.077 16.286 1.00 97.81 155 ASP A CA 1
ATOM 1211 C C . ASP A 1 155 ? -9.517 6.892 17.537 1.00 97.81 155 ASP A C 1
ATOM 1213 O O . ASP A 1 155 ? -9.038 7.023 18.671 1.00 97.81 155 ASP A O 1
ATOM 1217 N N . VAL A 1 156 ? -10.794 6.529 17.370 1.00 97.06 156 VAL A N 1
ATOM 1218 C CA . VAL A 1 156 ? -11.701 6.237 18.495 1.00 97.06 156 VAL A CA 1
ATOM 1219 C C . VAL A 1 156 ? -11.246 4.998 19.271 1.00 97.06 156 VAL A C 1
ATOM 1221 O O . VAL A 1 156 ? -11.177 5.044 20.500 1.00 97.06 156 VAL A O 1
ATOM 1224 N N . MET A 1 157 ? -10.885 3.907 18.591 1.00 96.88 157 MET A N 1
ATOM 1225 C CA . MET A 1 157 ? -10.384 2.690 19.242 1.00 96.88 157 MET A CA 1
ATOM 1226 C C . MET A 1 157 ? -9.079 2.954 20.000 1.00 96.88 157 MET A C 1
ATOM 1228 O O . MET A 1 157 ? -8.921 2.531 21.149 1.00 96.88 157 MET A O 1
ATOM 1232 N N . HIS A 1 158 ? -8.152 3.701 19.391 1.00 97.94 158 HIS A N 1
ATOM 1233 C CA . HIS A 1 158 ? -6.883 4.034 20.026 1.00 97.94 158 HIS A CA 1
ATOM 1234 C C . HIS A 1 158 ? -7.067 4.953 21.239 1.00 97.94 158 HIS A C 1
ATOM 1236 O O . HIS A 1 158 ? -6.536 4.682 22.317 1.00 97.94 158 HIS A O 1
ATOM 1242 N N . SER A 1 159 ? -7.855 6.021 21.094 1.00 97.81 159 SER A N 1
ATOM 1243 C CA . SER A 1 159 ? -8.129 6.956 22.191 1.00 97.81 159 SER A CA 1
ATOM 1244 C C . SER A 1 159 ? -8.887 6.292 23.343 1.00 97.81 159 SER A C 1
ATOM 1246 O O . SER A 1 159 ? -8.575 6.556 24.506 1.00 97.81 159 SER A O 1
ATOM 1248 N N . SER A 1 160 ? -9.811 5.373 23.048 1.00 97.12 160 SER A N 1
ATOM 1249 C CA . SER A 1 160 ? -10.507 4.571 24.060 1.00 97.12 160 SER A CA 1
ATOM 1250 C C . SER A 1 160 ? -9.536 3.676 24.826 1.00 97.12 160 SER A C 1
ATOM 1252 O O . SER A 1 160 ? -9.581 3.645 26.053 1.00 97.12 160 SER A O 1
ATOM 1254 N N . HIS A 1 161 ? -8.586 3.037 24.135 1.00 97.44 161 HIS A N 1
ATOM 1255 C CA . HIS A 1 161 ? -7.541 2.233 24.773 1.00 97.44 161 HIS A CA 1
ATOM 1256 C C . HIS A 1 161 ? -6.611 3.046 25.681 1.00 97.44 161 HIS A C 1
ATOM 1258 O O . HIS A 1 161 ? -6.242 2.572 26.757 1.00 97.44 161 HIS A O 1
ATOM 1264 N N . LEU A 1 162 ? -6.248 4.267 25.277 1.00 97.81 162 LEU A N 1
ATOM 1265 C CA . LEU A 1 162 ? -5.431 5.157 26.106 1.00 97.81 162 LEU A CA 1
ATOM 1266 C C . LEU A 1 162 ? -6.160 5.604 27.378 1.00 97.81 162 LEU A C 1
ATOM 1268 O O . LEU A 1 162 ? -5.521 5.758 28.416 1.00 97.81 162 LEU A O 1
ATOM 1272 N N . ARG A 1 163 ? -7.484 5.797 27.308 1.00 97.50 163 ARG A N 1
ATOM 1273 C CA . ARG A 1 163 ? -8.313 6.165 28.466 1.00 97.50 163 ARG A CA 1
ATOM 1274 C C . ARG A 1 163 ? -8.555 4.974 29.391 1.00 97.50 163 ARG A C 1
ATOM 1276 O O . ARG A 1 163 ? -8.379 5.092 30.598 1.00 97.50 163 ARG A O 1
ATOM 1283 N N . VAL A 1 164 ? -8.960 3.837 28.828 1.00 97.56 164 VAL A N 1
ATOM 1284 C CA . VAL A 1 164 ? -9.299 2.614 29.562 1.00 97.56 164 VAL A CA 1
ATOM 1285 C C . VAL A 1 164 ? -8.795 1.406 28.776 1.00 97.56 164 VAL A C 1
ATOM 1287 O O . VAL A 1 164 ? -9.347 1.037 27.742 1.00 97.56 164 VAL A O 1
ATOM 1290 N N . ARG A 1 165 ? -7.761 0.728 29.287 1.00 95.56 165 ARG A N 1
ATOM 1291 C CA . ARG A 1 165 ? -7.129 -0.404 28.580 1.00 95.56 165 ARG A CA 1
ATOM 1292 C C . ARG A 1 165 ? -8.089 -1.557 28.278 1.00 95.56 165 ARG A C 1
ATOM 1294 O O . ARG A 1 165 ? -7.904 -2.251 27.282 1.00 95.56 165 ARG A O 1
ATOM 1301 N N . GLU A 1 166 ? -9.097 -1.754 29.124 1.00 96.69 166 GLU A N 1
ATOM 1302 C CA . GLU A 1 166 ? -10.083 -2.836 29.018 1.00 96.69 166 GLU A CA 1
ATOM 1303 C C . GLU A 1 166 ? -11.434 -2.403 28.422 1.00 96.69 166 GLU A C 1
ATOM 1305 O O . GLU A 1 166 ? -12.428 -3.102 28.599 1.00 96.69 166 GLU A O 1
ATOM 1310 N N . TRP A 1 167 ? -11.488 -1.278 27.697 1.00 96.38 167 TRP A N 1
ATOM 1311 C CA . TRP A 1 167 ? -12.734 -0.730 27.139 1.00 96.38 167 TRP A CA 1
ATOM 1312 C C . TRP A 1 167 ? -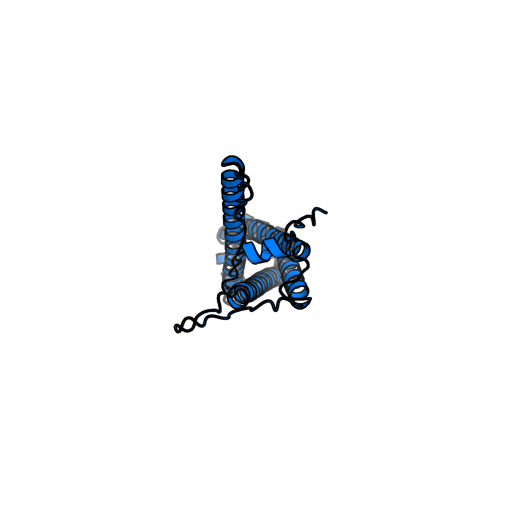13.541 -1.735 26.292 1.00 96.38 167 TRP A C 1
ATOM 1314 O O . TRP A 1 167 ? -14.767 -1.711 26.304 1.00 96.38 167 TRP A O 1
ATOM 1324 N N . TYR A 1 168 ? -12.864 -2.675 25.623 1.00 94.38 168 TYR A N 1
ATOM 1325 C CA . TYR A 1 168 ? -13.470 -3.739 24.809 1.00 94.38 168 TYR A CA 1
ATOM 1326 C C . TYR A 1 168 ? -14.350 -4.726 25.608 1.00 94.38 168 TYR A C 1
ATOM 1328 O O . TYR A 1 168 ? -15.100 -5.510 25.021 1.00 94.38 168 TYR A O 1
ATOM 1336 N N . ARG A 1 169 ? -14.252 -4.737 26.947 1.00 95.81 169 ARG A N 1
ATOM 1337 C CA . ARG A 1 169 ? -15.086 -5.574 27.829 1.00 95.81 169 ARG A CA 1
ATOM 1338 C C . ARG A 1 169 ? -16.434 -4.943 28.154 1.00 95.81 169 ARG A C 1
ATOM 1340 O O . ARG A 1 169 ? -17.332 -5.654 28.588 1.00 95.81 169 ARG A O 1
ATOM 1347 N N . TRP A 1 170 ? -16.572 -3.635 27.977 1.00 94.56 170 TRP A N 1
ATOM 1348 C CA . TRP A 1 170 ? -17.791 -2.923 28.337 1.00 94.56 170 TRP A CA 1
ATOM 1349 C C . TRP A 1 170 ? -18.908 -3.175 27.322 1.00 94.56 170 TRP A C 1
ATOM 1351 O O . TRP A 1 170 ? -18.697 -3.771 26.258 1.00 94.56 170 TRP A O 1
ATOM 1361 N N . GLU A 1 171 ? -20.121 -2.781 27.694 1.00 95.00 171 GLU A N 1
ATOM 1362 C CA . GLU A 1 171 ? -21.261 -2.780 26.788 1.00 95.00 171 GLU A CA 1
ATOM 1363 C C . GLU A 1 171 ? -21.066 -1.652 25.768 1.00 95.00 171 GLU A C 1
ATOM 1365 O O . GLU A 1 171 ? -20.892 -0.486 26.127 1.00 95.00 171 GLU A O 1
ATOM 1370 N N . LEU A 1 172 ? -20.983 -2.025 24.491 1.00 94.19 172 LEU A N 1
ATOM 1371 C CA . LEU A 1 172 ? -20.764 -1.092 23.389 1.00 94.19 172 LEU A CA 1
ATOM 1372 C C . LEU A 1 172 ? -22.114 -0.519 22.968 1.00 94.19 172 LEU A C 1
ATOM 1374 O O . LEU A 1 172 ? -23.056 -1.289 22.797 1.00 94.19 172 LEU A O 1
ATOM 1378 N N . SER A 1 173 ? -22.203 0.795 22.747 1.00 96.12 173 SER A N 1
ATOM 1379 C CA . SER A 1 173 ? -23.449 1.383 22.243 1.00 96.12 173 SER A CA 1
ATOM 1380 C C . SER A 1 173 ? -23.789 0.851 20.848 1.00 96.12 173 SER A C 1
ATOM 1382 O O . SER A 1 173 ? -22.890 0.553 20.056 1.00 96.12 173 SER A O 1
ATOM 1384 N N . ASP A 1 174 ? -25.080 0.789 20.528 1.00 97.25 174 ASP A N 1
ATOM 1385 C CA . ASP A 1 174 ? -25.561 0.307 19.227 1.00 97.25 174 ASP A CA 1
ATOM 1386 C C . ASP A 1 174 ? -24.974 1.112 18.052 1.00 97.25 174 ASP A C 1
ATOM 1388 O O . ASP A 1 174 ? -24.602 0.548 17.023 1.00 97.25 174 ASP A O 1
ATOM 1392 N N . ASP A 1 175 ? -24.799 2.428 18.226 1.00 96.75 175 ASP A N 1
ATOM 1393 C CA . ASP A 1 175 ? -24.154 3.299 17.231 1.00 96.75 175 ASP A CA 1
ATOM 1394 C C . ASP A 1 175 ? -22.684 2.912 17.004 1.00 96.75 175 ASP A C 1
ATOM 1396 O O . ASP A 1 175 ? -22.217 2.849 15.865 1.00 96.75 175 ASP A O 1
ATOM 1400 N N . PHE A 1 176 ? -21.944 2.587 18.070 1.00 95.69 176 PHE A N 1
ATOM 1401 C CA . PHE A 1 176 ? -20.567 2.118 17.926 1.00 95.69 176 PHE A CA 1
ATOM 1402 C C . PHE A 1 176 ? -20.510 0.770 17.202 1.00 95.69 176 PHE A C 1
ATOM 1404 O O . PHE A 1 176 ? -19.674 0.599 16.318 1.00 95.69 176 PHE A O 1
ATOM 1411 N N . GLN A 1 177 ? -21.404 -0.164 17.534 1.00 96.44 177 GLN A N 1
ATOM 1412 C CA . GLN A 1 177 ? -21.462 -1.477 16.884 1.00 96.44 177 GLN A CA 1
ATOM 1413 C C . GLN A 1 177 ? -21.755 -1.352 15.381 1.00 96.44 177 GLN A C 1
ATOM 1415 O O . GLN A 1 177 ? -21.070 -1.973 14.567 1.00 96.44 177 GLN A O 1
ATOM 1420 N N . ALA A 1 178 ? -22.694 -0.487 14.989 1.00 97.12 178 ALA A N 1
ATOM 1421 C CA . ALA A 1 178 ? -23.000 -0.226 13.581 1.00 97.12 178 ALA A CA 1
ATOM 1422 C C . ALA A 1 178 ? -21.803 0.383 12.819 1.00 97.12 178 ALA A C 1
ATOM 1424 O O . ALA A 1 178 ? -21.477 -0.029 11.697 1.00 97.12 178 ALA A O 1
ATOM 1425 N N . ARG A 1 179 ? -21.098 1.337 13.441 1.00 97.56 179 ARG A N 1
ATOM 1426 C CA . ARG A 1 179 ? -19.870 1.924 12.876 1.00 97.56 179 ARG A CA 1
ATOM 1427 C C . ARG A 1 179 ? -18.744 0.903 12.784 1.00 97.56 179 ARG A C 1
ATOM 1429 O O . ARG A 1 179 ? -18.030 0.891 11.785 1.00 97.56 179 ARG A O 1
ATOM 1436 N N . TYR A 1 180 ? -18.604 0.039 13.787 1.00 96.75 180 TYR A N 1
ATOM 1437 C CA . TYR A 1 180 ? -17.618 -1.035 13.805 1.00 96.75 180 TYR A CA 1
ATOM 1438 C C . TYR A 1 180 ? -17.869 -2.056 12.696 1.00 96.75 180 TYR A C 1
ATOM 1440 O O . TYR A 1 180 ? -16.932 -2.400 11.982 1.00 96.75 180 TYR A O 1
ATOM 1448 N N . ALA A 1 181 ? -19.119 -2.466 12.470 1.00 96.88 181 ALA A N 1
ATOM 1449 C CA . ALA A 1 181 ? -19.471 -3.357 11.365 1.00 96.88 181 ALA A CA 1
ATOM 1450 C C . ALA A 1 181 ? -19.082 -2.753 10.003 1.00 96.88 181 ALA A C 1
ATOM 1452 O O . ALA A 1 181 ? -18.441 -3.408 9.182 1.00 96.88 181 ALA A O 1
ATOM 1453 N N . THR A 1 182 ? -19.387 -1.469 9.793 1.00 97.56 182 THR A N 1
ATOM 1454 C CA . THR A 1 182 ? -19.011 -0.743 8.567 1.00 97.56 182 THR A CA 1
ATOM 1455 C C . THR A 1 182 ? -17.489 -0.637 8.416 1.00 97.56 182 THR A C 1
ATOM 1457 O O . THR A 1 182 ? -16.932 -0.899 7.349 1.00 97.56 182 THR A O 1
ATOM 1460 N N . TRP A 1 183 ? -16.797 -0.290 9.500 1.00 97.69 183 TRP A N 1
ATOM 1461 C CA . TRP A 1 183 ? -15.342 -0.211 9.537 1.00 97.69 183 TRP A CA 1
ATOM 1462 C C . TRP A 1 183 ? -14.677 -1.561 9.266 1.00 97.69 183 TRP A C 1
ATOM 1464 O O . TRP A 1 183 ? -13.710 -1.606 8.516 1.00 97.69 183 TRP A O 1
ATOM 1474 N N . SER A 1 184 ? -15.211 -2.655 9.812 1.00 97.31 184 SER A N 1
ATOM 1475 C CA . SER A 1 184 ? -14.702 -4.016 9.619 1.00 97.31 184 SER A CA 1
ATOM 1476 C C . SER A 1 184 ? -14.693 -4.390 8.134 1.00 97.31 184 SER A C 1
ATOM 1478 O O . SER A 1 184 ? -13.696 -4.907 7.624 1.00 97.31 184 SER A O 1
ATOM 1480 N N . VAL A 1 185 ? -15.741 -4.014 7.391 1.00 97.81 185 VAL A N 1
ATOM 1481 C CA . VAL A 1 185 ? -15.790 -4.192 5.932 1.00 97.81 185 VAL A CA 1
ATOM 1482 C C . VAL A 1 185 ? -14.702 -3.374 5.235 1.00 97.81 185 VAL A C 1
ATOM 1484 O O . VAL A 1 185 ? -13.946 -3.923 4.434 1.00 97.81 185 VAL A O 1
ATOM 1487 N N . PHE A 1 186 ? -14.560 -2.082 5.546 1.00 98.19 186 PHE A N 1
ATOM 1488 C CA . PHE A 1 186 ? -13.503 -1.257 4.943 1.00 98.19 186 PHE A CA 1
ATOM 1489 C C . PHE A 1 186 ? -12.094 -1.734 5.310 1.00 98.19 186 PHE A C 1
ATOM 1491 O O . PHE A 1 186 ? -11.192 -1.684 4.471 1.00 98.19 186 PHE A O 1
ATOM 1498 N N . HIS A 1 187 ? -11.910 -2.251 6.523 1.00 97.75 187 HIS A N 1
ATOM 1499 C CA . HIS A 1 187 ? -10.661 -2.836 6.987 1.00 97.75 187 HIS A CA 1
ATOM 1500 C C . HIS A 1 187 ? -10.312 -4.118 6.224 1.00 97.75 187 HIS A C 1
ATOM 1502 O O . HIS A 1 187 ? -9.162 -4.306 5.822 1.00 97.75 187 HIS A O 1
ATOM 1508 N N . ALA A 1 188 ? -11.294 -4.981 5.971 1.00 98.00 188 ALA A N 1
ATOM 1509 C CA . ALA A 1 188 ? -11.092 -6.169 5.155 1.00 98.00 188 ALA A CA 1
ATOM 1510 C C . ALA A 1 188 ? -10.749 -5.774 3.711 1.00 98.00 188 ALA A C 1
ATOM 1512 O O . ALA A 1 188 ? -9.766 -6.261 3.152 1.00 98.00 188 ALA A O 1
ATOM 1513 N N . LEU A 1 189 ? -11.495 -4.823 3.133 1.00 98.44 189 LEU A N 1
ATOM 1514 C CA . LEU A 1 189 ? -11.267 -4.337 1.771 1.00 98.44 189 LEU A CA 1
ATOM 1515 C C . LEU A 1 189 ? -9.874 -3.726 1.601 1.00 98.44 189 LEU A C 1
ATOM 1517 O O . LEU A 1 189 ? -9.164 -4.122 0.677 1.00 98.44 189 LEU A O 1
ATOM 1521 N N . ARG A 1 190 ? -9.427 -2.823 2.491 1.00 98.06 190 ARG A N 1
ATOM 1522 C CA . ARG A 1 190 ? -8.064 -2.258 2.400 1.00 98.06 190 ARG A CA 1
ATOM 1523 C C . ARG A 1 190 ? -6.998 -3.357 2.429 1.00 98.06 190 ARG A C 1
ATOM 1525 O O . ARG A 1 190 ? -6.037 -3.272 1.671 1.00 98.06 190 ARG A O 1
ATOM 1532 N N . CYS A 1 191 ? -7.176 -4.400 3.246 1.00 98.38 191 CYS A N 1
ATOM 1533 C CA . CYS A 1 191 ? -6.206 -5.487 3.332 1.00 98.38 191 CYS A CA 1
ATOM 1534 C C . CYS A 1 191 ? -6.210 -6.337 2.058 1.00 98.38 191 CYS A C 1
ATOM 1536 O O . CYS A 1 191 ? -5.146 -6.620 1.513 1.00 98.38 191 CYS A O 1
ATOM 1538 N N . VAL A 1 192 ? -7.391 -6.686 1.537 1.00 98.50 192 VAL A N 1
ATOM 1539 C CA . VAL A 1 192 ? -7.530 -7.433 0.278 1.00 98.50 192 VAL A CA 1
ATOM 1540 C C . VAL A 1 192 ? -6.887 -6.670 -0.879 1.00 98.50 192 VAL A C 1
ATOM 1542 O O . VAL A 1 192 ? -6.072 -7.240 -1.601 1.00 98.50 192 VAL A O 1
ATOM 1545 N N . PHE A 1 193 ? -7.172 -5.375 -1.030 1.00 98.56 193 PHE A N 1
ATOM 1546 C CA . PHE A 1 193 ? -6.564 -4.558 -2.083 1.00 98.56 193 PHE A CA 1
ATOM 1547 C C . PHE A 1 193 ? -5.048 -4.393 -1.905 1.00 98.56 193 PHE A C 1
ATOM 1549 O O . PHE A 1 193 ? -4.315 -4.444 -2.892 1.00 98.56 193 PHE A O 1
ATOM 1556 N N . GLY A 1 194 ? -4.554 -4.275 -0.668 1.00 98.44 194 GLY A N 1
ATOM 1557 C CA . GLY A 1 194 ? -3.118 -4.272 -0.372 1.00 98.44 194 GLY A CA 1
ATOM 1558 C C . GLY A 1 194 ? -2.419 -5.582 -0.762 1.00 98.44 194 GLY A C 1
ATOM 1559 O O . GLY A 1 194 ? -1.356 -5.551 -1.384 1.00 98.44 194 GLY A O 1
ATOM 1560 N N . ILE A 1 195 ? -3.036 -6.732 -0.461 1.00 98.62 195 ILE A N 1
ATOM 1561 C CA . ILE A 1 195 ? -2.534 -8.065 -0.835 1.00 98.62 195 ILE A CA 1
ATOM 1562 C C . ILE A 1 195 ? -2.559 -8.242 -2.356 1.00 98.62 195 ILE A C 1
ATOM 1564 O O . ILE A 1 195 ? -1.553 -8.644 -2.936 1.00 98.62 195 ILE A O 1
ATOM 1568 N N . LEU A 1 196 ? -3.675 -7.917 -3.017 1.00 98.44 196 LEU A N 1
ATOM 1569 C CA . LEU A 1 196 ? -3.808 -8.037 -4.472 1.00 98.44 196 LEU A CA 1
ATOM 1570 C C . LEU A 1 196 ? -2.818 -7.131 -5.210 1.00 98.44 196 LEU A C 1
ATOM 1572 O O . LEU A 1 196 ? -2.163 -7.590 -6.142 1.00 98.44 196 LEU A O 1
ATOM 1576 N N . GLY A 1 197 ? -2.652 -5.880 -4.767 1.00 98.12 197 GLY A N 1
ATOM 1577 C CA . GLY A 1 197 ? -1.656 -4.962 -5.323 1.00 98.12 197 GLY A CA 1
ATOM 1578 C C . GLY A 1 197 ? -0.234 -5.516 -5.207 1.00 98.12 197 GLY A C 1
ATOM 1579 O O . GLY A 1 197 ? 0.520 -5.499 -6.181 1.00 98.12 197 GLY A O 1
ATOM 1580 N N . TRP A 1 198 ? 0.110 -6.096 -4.053 1.00 98.25 198 TRP A N 1
ATOM 1581 C CA . TRP A 1 198 ? 1.403 -6.752 -3.857 1.00 98.25 198 TRP A CA 1
ATOM 1582 C C . TRP A 1 198 ? 1.586 -7.991 -4.745 1.00 98.25 198 TRP A C 1
ATOM 1584 O O . TRP A 1 198 ? 2.628 -8.124 -5.384 1.00 98.25 198 TRP A O 1
ATOM 1594 N N . VAL A 1 199 ? 0.586 -8.873 -4.840 1.00 98.12 199 VAL A N 1
ATOM 1595 C CA . VAL A 1 199 ? 0.645 -10.078 -5.688 1.00 98.12 199 VAL A CA 1
ATOM 1596 C C . VAL A 1 199 ? 0.800 -9.709 -7.163 1.00 98.12 199 VAL A C 1
ATOM 1598 O O . VAL A 1 199 ? 1.626 -10.311 -7.850 1.00 98.12 199 VAL A O 1
ATOM 1601 N N . LEU A 1 200 ? 0.056 -8.709 -7.647 1.00 96.88 200 LEU A N 1
ATOM 1602 C CA . LEU A 1 200 ? 0.187 -8.212 -9.018 1.00 96.88 200 LEU A CA 1
ATOM 1603 C C . LEU A 1 200 ? 1.583 -7.632 -9.267 1.00 96.88 200 LEU A C 1
ATOM 1605 O O . LEU A 1 200 ? 2.234 -8.042 -10.226 1.00 96.88 200 LEU A O 1
ATOM 1609 N N . SER A 1 201 ? 2.084 -6.774 -8.371 1.00 96.12 201 SER A N 1
ATOM 1610 C CA . SER A 1 201 ? 3.441 -6.213 -8.467 1.00 96.12 201 SER A CA 1
ATOM 1611 C C . SER A 1 201 ? 4.524 -7.306 -8.457 1.00 96.12 201 SER A C 1
ATOM 1613 O O . SER A 1 201 ? 5.463 -7.286 -9.261 1.00 96.12 201 SER A O 1
ATOM 1615 N N . ALA A 1 202 ? 4.380 -8.325 -7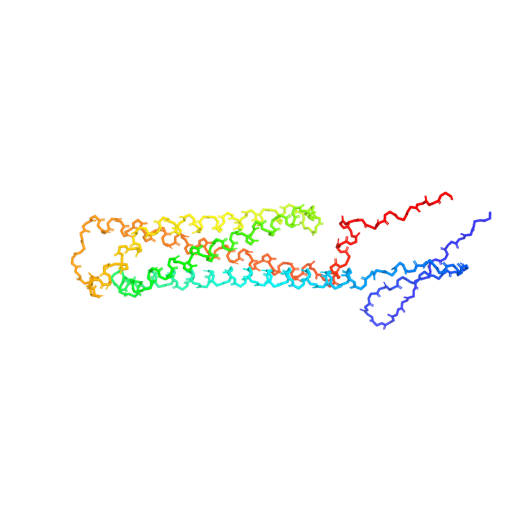.606 1.00 95.62 202 ALA A N 1
ATOM 1616 C CA . ALA A 1 202 ? 5.309 -9.451 -7.531 1.00 95.62 202 ALA A CA 1
ATOM 1617 C C . ALA A 1 202 ? 5.268 -10.325 -8.794 1.00 95.62 202 ALA A C 1
ATOM 1619 O O . ALA A 1 202 ? 6.319 -10.714 -9.314 1.00 95.62 202 ALA A O 1
ATOM 1620 N N . TRP A 1 203 ? 4.073 -10.623 -9.313 1.00 93.75 203 TRP A N 1
ATOM 1621 C CA . TRP A 1 203 ? 3.909 -11.381 -10.553 1.00 93.75 203 TRP A CA 1
ATOM 1622 C C . TRP A 1 203 ? 4.545 -10.643 -11.727 1.00 93.75 203 TRP A C 1
ATOM 1624 O O . TRP A 1 203 ? 5.310 -11.215 -12.506 1.00 93.75 203 TRP A O 1
ATOM 1634 N N . GLU A 1 204 ? 4.289 -9.350 -11.821 1.00 91.56 204 GLU A N 1
ATOM 1635 C CA . GLU A 1 204 ? 4.863 -8.517 -12.852 1.00 91.56 204 GLU A CA 1
ATOM 1636 C C . GLU A 1 204 ? 6.394 -8.472 -12.770 1.00 91.56 204 GLU A C 1
ATOM 1638 O O . GLU A 1 204 ? 7.075 -8.724 -13.765 1.00 91.56 204 GLU A O 1
ATOM 1643 N N . THR A 1 205 ? 6.945 -8.251 -11.572 1.00 89.12 205 THR A N 1
ATOM 1644 C CA . THR A 1 205 ? 8.393 -8.252 -11.307 1.00 89.12 205 THR A CA 1
ATOM 1645 C C . THR A 1 205 ? 9.029 -9.587 -11.692 1.00 89.12 205 THR A C 1
ATOM 1647 O O . THR A 1 205 ? 10.062 -9.621 -12.364 1.00 89.12 205 THR A O 1
ATOM 1650 N N . ARG A 1 206 ? 8.380 -10.711 -11.366 1.00 86.69 206 ARG A N 1
ATOM 1651 C CA . ARG A 1 206 ? 8.813 -12.043 -11.812 1.00 86.69 206 ARG A CA 1
ATOM 1652 C C . ARG A 1 206 ? 8.838 -12.144 -13.335 1.00 86.69 206 ARG A C 1
ATOM 1654 O O . ARG A 1 206 ? 9.800 -12.670 -13.895 1.00 86.69 206 ARG A O 1
ATOM 1661 N N . ASN A 1 207 ? 7.815 -11.623 -14.010 1.00 82.06 207 ASN A N 1
ATOM 1662 C CA . ASN A 1 207 ? 7.793 -11.592 -15.467 1.00 82.06 207 ASN A CA 1
ATOM 1663 C C . ASN A 1 207 ? 8.949 -10.732 -16.004 1.00 82.06 207 ASN A C 1
ATOM 1665 O O . ASN A 1 207 ? 9.580 -11.143 -16.976 1.00 82.06 207 ASN A O 1
ATOM 1669 N N . TYR A 1 208 ? 9.285 -9.583 -15.384 1.00 73.56 208 TYR A N 1
ATOM 1670 C CA . TYR A 1 208 ? 10.481 -8.774 -15.714 1.00 73.56 208 TYR A CA 1
ATOM 1671 C C . TYR A 1 208 ? 11.759 -9.598 -15.698 1.00 73.56 208 TYR A C 1
ATOM 1673 O O . TYR A 1 208 ? 12.425 -9.667 -16.728 1.00 73.56 208 TYR A O 1
ATOM 1681 N N . LEU A 1 209 ? 12.034 -10.288 -14.595 1.00 71.88 209 LEU A N 1
ATOM 1682 C CA . LEU A 1 209 ? 13.214 -11.142 -14.457 1.00 71.88 209 LEU A CA 1
ATOM 1683 C C . LEU A 1 209 ? 13.259 -12.270 -15.497 1.00 71.88 209 LEU A C 1
ATOM 1685 O O . LEU A 1 209 ? 14.318 -12.549 -16.050 1.00 71.88 209 LEU A O 1
ATOM 1689 N N . HIS A 1 210 ? 12.121 -12.901 -15.798 1.00 68.75 210 HIS A N 1
ATOM 1690 C CA . HIS A 1 210 ? 12.088 -14.048 -16.706 1.00 68.75 210 HIS A CA 1
ATOM 1691 C C . HIS A 1 210 ? 12.234 -13.663 -18.188 1.00 68.75 210 HIS A C 1
ATOM 1693 O O . HIS A 1 210 ? 12.943 -14.339 -18.931 1.00 68.75 210 HIS A O 1
ATOM 1699 N N . ASN A 1 211 ? 11.595 -12.572 -18.638 1.00 64.31 211 ASN A N 1
ATOM 1700 C CA . ASN A 1 211 ? 11.639 -12.170 -20.055 1.00 64.31 211 ASN A CA 1
ATOM 1701 C C . ASN A 1 211 ? 12.672 -11.076 -20.360 1.00 64.31 211 ASN A C 1
ATOM 1703 O O . ASN A 1 211 ? 12.709 -10.584 -21.487 1.00 64.31 211 ASN A O 1
ATOM 1707 N N . ALA A 1 212 ? 13.520 -10.706 -19.400 1.00 57.62 212 ALA A N 1
ATOM 1708 C CA . ALA A 1 212 ? 14.743 -9.950 -19.645 1.00 57.62 212 ALA A CA 1
ATOM 1709 C C . ALA A 1 212 ? 15.953 -10.907 -19.624 1.00 57.62 212 ALA A C 1
ATOM 1711 O O . ALA A 1 212 ? 16.724 -10.894 -18.666 1.00 57.62 212 ALA A O 1
ATOM 1712 N N . PRO A 1 213 ? 16.151 -11.773 -20.643 1.00 45.09 213 PRO A N 1
ATOM 1713 C CA . PRO A 1 213 ? 17.306 -12.658 -20.681 1.00 45.09 213 PRO A CA 1
ATOM 1714 C C . PRO A 1 213 ? 18.559 -11.822 -20.936 1.00 45.09 213 PRO A C 1
ATOM 1716 O O . PRO A 1 213 ? 18.889 -11.563 -22.087 1.00 45.09 213 PRO A O 1
ATOM 1719 N N . ASN A 1 214 ? 19.232 -11.369 -19.873 1.00 46.03 214 ASN A N 1
ATOM 1720 C CA . ASN A 1 214 ? 20.577 -10.781 -19.891 1.00 46.03 214 ASN A CA 1
ATOM 1721 C C . ASN A 1 214 ? 20.846 -9.766 -21.016 1.00 46.03 214 ASN A C 1
ATOM 1723 O O . ASN A 1 214 ? 21.984 -9.650 -21.471 1.00 46.03 214 ASN A O 1
ATOM 1727 N N . LYS A 1 215 ? 19.828 -9.041 -21.496 1.00 50.38 215 LYS A N 1
ATOM 1728 C CA . LYS A 1 215 ? 20.071 -7.932 -22.412 1.00 50.38 215 LYS A CA 1
ATOM 1729 C C . LYS A 1 215 ? 20.550 -6.791 -21.532 1.00 50.38 215 LYS A C 1
ATOM 1731 O O . LYS A 1 215 ? 19.774 -6.353 -20.679 1.00 50.38 215 LYS A O 1
ATOM 1736 N N . PRO A 1 216 ? 21.824 -6.380 -21.638 1.00 53.28 216 PRO A N 1
ATOM 1737 C CA . PRO A 1 216 ? 22.321 -5.278 -20.836 1.00 53.28 216 PRO A CA 1
ATOM 1738 C C . PRO A 1 216 ? 21.389 -4.084 -21.049 1.00 53.28 216 PRO A C 1
ATOM 1740 O O . PRO A 1 216 ? 20.944 -3.856 -22.173 1.00 53.28 216 PRO A O 1
ATOM 1743 N N . LEU A 1 217 ? 21.093 -3.325 -19.986 1.00 51.34 217 LEU A N 1
ATOM 1744 C CA . LEU A 1 217 ? 20.273 -2.103 -20.055 1.00 51.34 217 LEU A CA 1
ATOM 1745 C C . LEU A 1 217 ? 20.690 -1.213 -21.244 1.00 51.34 217 LEU A C 1
ATOM 1747 O O . LEU A 1 217 ? 19.850 -0.585 -21.880 1.00 51.34 217 LEU A O 1
ATOM 1751 N N . HIS A 1 218 ? 21.983 -1.238 -21.579 1.00 53.06 218 HIS A N 1
ATOM 1752 C CA . HIS A 1 218 ? 22.578 -0.610 -22.753 1.00 53.06 218 HIS A CA 1
ATOM 1753 C C . HIS A 1 218 ? 21.824 -0.879 -24.070 1.00 53.06 218 HIS A C 1
ATOM 1755 O O . HIS A 1 218 ? 21.561 0.070 -24.795 1.00 53.06 218 HIS A O 1
ATOM 1761 N N . ASP A 1 219 ? 21.399 -2.114 -24.355 1.00 55.81 219 ASP A N 1
ATOM 1762 C CA . ASP A 1 219 ? 20.681 -2.457 -25.597 1.00 55.81 219 ASP A CA 1
ATOM 1763 C C . ASP A 1 219 ? 19.274 -1.838 -25.647 1.00 55.81 219 ASP A C 1
ATOM 1765 O O . ASP A 1 219 ? 18.723 -1.594 -26.723 1.00 55.81 219 ASP A O 1
ATOM 1769 N N . VAL A 1 220 ? 18.666 -1.608 -24.479 1.00 54.41 220 VAL A N 1
ATOM 1770 C CA . VAL A 1 220 ? 17.354 -0.959 -24.357 1.00 54.41 220 VAL A CA 1
ATOM 1771 C C . VAL A 1 220 ? 17.503 0.552 -24.537 1.00 54.41 220 VAL A C 1
ATOM 1773 O O . VAL A 1 220 ? 16.744 1.144 -25.300 1.00 54.41 220 VAL A O 1
ATOM 1776 N N . TYR A 1 221 ? 18.523 1.163 -23.922 1.00 52.28 221 TYR A N 1
ATOM 1777 C CA . TYR A 1 221 ? 18.853 2.580 -24.115 1.00 52.28 221 TYR A CA 1
ATOM 1778 C C . TYR A 1 221 ? 19.248 2.890 -25.569 1.00 52.28 221 TYR A C 1
ATOM 1780 O O . TYR A 1 221 ? 18.745 3.852 -26.142 1.00 52.28 221 TYR A O 1
ATOM 1788 N N . GLU A 1 222 ? 20.070 2.049 -26.201 1.00 54.88 222 GLU A N 1
ATOM 1789 C CA . GLU A 1 222 ? 20.498 2.211 -27.600 1.00 54.88 222 GLU A CA 1
ATOM 1790 C C . GLU A 1 222 ? 19.322 2.089 -28.588 1.00 54.88 222 GLU A C 1
ATOM 1792 O O . GLU A 1 222 ? 19.316 2.716 -29.646 1.00 54.88 222 GLU A O 1
ATOM 1797 N N . LYS A 1 223 ? 18.280 1.326 -28.233 1.00 54.56 223 LYS A N 1
ATOM 1798 C CA . LYS A 1 223 ? 17.033 1.264 -29.008 1.00 54.56 223 LYS A CA 1
ATOM 1799 C C . LYS A 1 223 ? 16.095 2.446 -28.766 1.00 54.56 223 LYS A C 1
ATOM 1801 O O . LYS A 1 223 ? 15.463 2.887 -29.719 1.00 54.56 223 LYS A O 1
ATOM 1806 N N . LEU A 1 224 ? 15.969 2.920 -27.525 1.00 48.91 224 LEU A N 1
ATOM 1807 C CA . LEU A 1 224 ? 15.015 3.975 -27.153 1.00 48.91 224 LEU A CA 1
ATOM 1808 C C . LEU A 1 224 ? 15.485 5.375 -27.548 1.00 48.91 224 LEU A C 1
ATOM 1810 O O . LEU A 1 224 ? 14.685 6.178 -28.012 1.00 48.91 224 LEU A O 1
ATOM 1814 N N . PHE A 1 225 ? 16.775 5.660 -27.402 1.00 59.66 225 PHE A N 1
ATOM 1815 C CA . PHE A 1 225 ? 17.344 6.967 -27.744 1.00 59.66 225 PHE A CA 1
ATOM 1816 C C . PHE A 1 225 ? 17.898 7.015 -29.172 1.00 59.66 225 PHE A C 1
ATOM 1818 O O . PHE A 1 225 ? 18.494 8.011 -29.579 1.00 59.66 225 PHE A O 1
ATOM 1825 N N . GLY A 1 226 ? 17.657 5.941 -29.933 1.00 47.50 226 GLY A N 1
ATOM 1826 C CA . GLY A 1 226 ? 18.271 5.682 -31.222 1.00 47.50 226 GLY A CA 1
ATOM 1827 C C . GLY A 1 226 ? 19.768 5.421 -31.074 1.00 47.50 226 GLY A C 1
ATOM 1828 O O . GLY A 1 226 ? 20.455 6.013 -30.240 1.00 47.50 226 GLY A O 1
ATOM 1829 N N . LYS A 1 227 ? 20.320 4.591 -31.963 1.00 50.44 227 LYS A N 1
ATOM 1830 C CA . LYS A 1 227 ? 21.698 4.834 -32.389 1.00 50.44 227 LYS A CA 1
ATOM 1831 C C . LYS A 1 227 ? 21.712 6.287 -32.814 1.00 50.44 227 LYS A C 1
ATOM 1833 O O . LYS A 1 227 ? 21.006 6.616 -33.769 1.00 50.44 227 LYS A O 1
ATOM 1838 N N . GLY A 1 228 ? 22.413 7.138 -32.061 1.00 47.44 228 GLY A N 1
ATOM 1839 C CA . GLY A 1 228 ? 22.667 8.508 -32.471 1.00 47.44 228 GLY A CA 1
ATOM 1840 C C . GLY A 1 228 ? 23.000 8.438 -33.945 1.00 47.44 228 GLY A C 1
ATOM 1841 O O . GLY A 1 228 ? 23.900 7.687 -34.313 1.00 47.44 228 GLY A O 1
ATOM 1842 N N . VAL A 1 229 ? 22.136 9.065 -34.746 1.00 46.22 229 VAL A N 1
ATOM 1843 C CA . VAL A 1 229 ? 22.215 9.157 -36.195 1.00 46.22 229 VAL A CA 1
ATOM 1844 C C . VAL A 1 229 ? 23.691 9.308 -36.525 1.00 46.22 229 VAL A C 1
ATOM 1846 O O . VAL A 1 229 ? 24.261 10.377 -36.300 1.00 46.22 229 VAL A O 1
ATOM 1849 N N . GLU A 1 230 ? 24.330 8.217 -36.962 1.00 49.28 230 GLU A N 1
ATOM 1850 C CA . GLU A 1 230 ? 25.596 8.306 -37.665 1.00 49.28 230 GLU A CA 1
ATOM 1851 C C . GLU A 1 230 ? 25.209 9.121 -38.883 1.00 49.28 230 GLU A C 1
ATOM 1853 O O . GLU A 1 230 ? 24.577 8.620 -39.811 1.00 49.28 230 GLU A O 1
ATOM 1858 N N . LYS A 1 231 ? 25.421 10.435 -38.766 1.00 44.56 231 LYS A N 1
ATOM 1859 C CA . LYS A 1 231 ? 25.261 11.387 -39.844 1.00 44.56 231 LYS A CA 1
ATOM 1860 C C . LYS A 1 231 ? 26.019 10.770 -41.002 1.00 44.56 231 LYS A C 1
ATOM 1862 O O . LYS A 1 231 ? 27.244 10.671 -40.941 1.00 44.56 231 LYS A O 1
ATOM 1867 N N . GLU A 1 232 ? 25.277 10.335 -42.013 1.00 46.44 232 GLU A N 1
ATOM 1868 C CA . GLU A 1 232 ? 25.800 10.189 -43.357 1.00 46.44 232 GLU A CA 1
ATOM 1869 C C . GLU A 1 232 ? 26.374 11.564 -43.707 1.00 46.44 232 GLU A C 1
ATOM 1871 O O . GLU A 1 232 ? 25.655 12.509 -44.032 1.00 46.44 232 GLU A O 1
ATOM 1876 N N . ALA A 1 233 ? 27.673 11.722 -43.463 1.00 46.12 233 ALA A N 1
ATOM 1877 C CA . ALA A 1 233 ? 28.427 12.822 -44.012 1.00 46.12 233 ALA A CA 1
ATOM 1878 C C . ALA A 1 233 ? 28.540 12.550 -45.524 1.00 46.12 233 ALA A C 1
ATOM 1880 O O . ALA A 1 233 ? 28.823 11.404 -45.886 1.00 46.12 233 ALA A O 1
ATOM 1881 N N . PRO A 1 234 ? 28.262 13.551 -46.375 1.00 48.06 234 PRO A N 1
ATOM 1882 C CA . PRO A 1 234 ? 28.304 13.411 -47.829 1.00 48.06 234 PRO A CA 1
ATOM 1883 C C . PRO A 1 234 ? 29.700 13.059 -48.356 1.00 48.06 234 PRO A C 1
ATOM 1885 O O . PRO A 1 234 ? 30.702 13.458 -47.715 1.00 48.06 234 PRO A O 1
#

Secondary structure (DSSP, 8-state):
------------SSSS---------S-----------HHHHHHHHHHHHHHHHHHHHHHHHHHHHHHHHHHHHHHHHHS-HHHHHHHHTTTHHHHHHHHHHHHHHHHHHHHHHHHHHHHTTTTTT-HHHHHHHHHHHHHHHHHHHHHHHHHHHHHHHHHHHHH-TTGGGSPPPHHHHHHHHHHHHHHHHHHHHHHHHHHHHHHHHHHHHHH--S--HHHHHHHHS-S-------

InterPro domains:
  IPR029409 Transmembrane protein 237 [PF15383] (7-203)
  IPR029409 Transmembrane protein 237 [PTHR28388] (34-202)

pLDDT: mean 82.65, std 20.1, range [43.41, 98.62]

Radius of gyration: 27.94 Å; chains: 1; bounding box: 68×39×91 Å

Organism: Hemiselmis andersenii (NCBI:txid464988)

Foldseek 3Di:
DDDDLDQDFDDDPDPDDTDRDDPDPDDDPPDPPPPPDVVNVVVVVVVVVVVVVLLVVLLVLLVVLLVLLVVLLCLLVVDDPLRSLLVCQQCLVVSLVSQLVSLVSNLVSLVVVLVVCVLLVVVLPPDVVVVLSVLLNVLSVLLNVLSVVLPVVSVVSNVCCVVPVNSSPDDDDPVNVVSVVVSSVSSNSSSVSSNVSSVSVVVVVVVVVVSPPPPPVVVSCCVSVDVPPPPPDD